Protein AF-A0A8B8DL37-F1 (afdb_monomer)

Secondary structure (DSSP, 8-state):
-EEETTEEE-SSSEEEETTEEEETTTEEEETTTEEEETTEEEETTEEEETTTEEEETTTEEEEPPP-S------GGGTS--S-HHHHHHHHHTTSS----SEEEEEEE-SPPEEETTEEEEEEEETTT--EEEEEE-S--GGGS--EEEEEEESS-TTSSEEE--TT-EEEE--HHHHHHHHHHHHTS--TTSSSHHHHHHHHHHHHHHHHHHHHS-----

Mean predicted aligned error: 17.74 Å

Solvent-accessible surface area (backbone atoms only — not comparable to full-atom values): 12695 Å² total; per-residue (Å²): 113,46,84,22,69,94,43,81,28,69,68,70,63,26,34,68,24,62,52,36,73,42,48,48,90,54,30,46,61,16,81,55,59,35,69,34,50,70,81,41,42,66,20,41,55,41,71,39,50,60,89,55,30,44,64,44,97,60,56,42,79,41,73,44,79,73,82,78,61,86,74,76,53,52,30,35,64,48,57,61,53,96,43,72,66,58,55,53,48,34,45,72,72,56,78,43,71,72,73,42,80,38,79,43,47,34,37,24,89,45,69,48,45,80,55,94,68,30,31,41,34,54,29,28,32,68,90,76,68,44,67,34,35,40,36,36,79,43,91,46,81,81,58,66,51,60,46,55,26,40,38,34,26,79,70,79,80,86,53,53,63,45,77,55,47,51,74,21,41,59,38,75,63,45,75,71,58,52,52,51,49,53,58,55,39,74,69,38,73,54,95,87,62,90,49,70,66,57,50,50,52,51,47,53,52,49,54,51,50,55,51,50,62,72,70,53,79,86,76,86,128

Structure (mmCIF, N/CA/C/O backbone):
data_AF-A0A8B8DL37-F1
#
_entry.id   AF-A0A8B8DL37-F1
#
loop_
_atom_site.group_PDB
_atom_site.id
_atom_site.type_symbol
_atom_site.label_atom_id
_atom_site.label_alt_id
_atom_site.label_comp_id
_atom_site.label_asym_id
_atom_site.label_entity_id
_atom_site.label_seq_id
_atom_site.pdbx_PDB_ins_code
_atom_site.Cartn_x
_atom_site.Cartn_y
_atom_site.Cartn_z
_atom_site.occupancy
_atom_site.B_iso_or_equiv
_atom_site.auth_seq_id
_atom_site.auth_comp_id
_atom_site.auth_asym_id
_atom_site.auth_atom_id
_atom_site.pdbx_PDB_model_num
ATOM 1 N N . MET A 1 1 ? 31.021 -1.446 -51.083 1.00 74.69 1 MET A N 1
ATOM 2 C CA . MET A 1 1 ? 31.857 -1.899 -49.952 1.00 74.69 1 MET A CA 1
ATOM 3 C C . MET A 1 1 ? 32.629 -0.708 -49.420 1.00 74.69 1 MET A C 1
ATOM 5 O O . MET A 1 1 ? 33.009 0.147 -50.212 1.00 74.69 1 MET A O 1
ATOM 9 N N . THR A 1 2 ? 32.827 -0.647 -48.110 1.00 84.88 2 THR A N 1
ATOM 10 C CA . THR A 1 2 ? 33.488 0.459 -47.407 1.00 84.88 2 THR A CA 1
ATOM 11 C C . THR A 1 2 ? 34.630 -0.102 -46.570 1.00 84.88 2 THR A C 1
ATOM 13 O O . THR A 1 2 ? 34.540 -1.225 -46.079 1.00 84.88 2 THR A O 1
ATOM 16 N N . CYS A 1 3 ? 35.710 0.659 -46.409 1.00 87.38 3 CYS A N 1
ATOM 17 C CA . CYS A 1 3 ? 36.832 0.241 -45.577 1.00 87.38 3 CYS A CA 1
ATOM 18 C C . CYS A 1 3 ? 36.491 0.366 -44.083 1.00 87.38 3 CYS A C 1
ATOM 20 O O . CYS A 1 3 ? 35.939 1.377 -43.643 1.00 87.38 3 CYS A O 1
ATOM 22 N N . CYS A 1 4 ? 36.840 -0.658 -43.310 1.00 89.00 4 CYS A N 1
ATOM 23 C CA . CYS A 1 4 ? 36.727 -0.715 -41.864 1.00 89.00 4 CYS A CA 1
ATOM 24 C C . CYS A 1 4 ? 38.065 -1.155 -41.263 1.00 89.00 4 CYS A C 1
ATOM 26 O O . CYS A 1 4 ? 38.351 -2.347 -41.160 1.00 89.00 4 CYS A O 1
ATOM 28 N N . GLY A 1 5 ? 38.908 -0.190 -40.889 1.00 86.19 5 GLY A N 1
ATOM 29 C CA . GLY A 1 5 ? 40.279 -0.497 -40.479 1.00 86.19 5 GLY A CA 1
ATOM 30 C C . GLY A 1 5 ? 41.070 -1.071 -41.654 1.00 86.19 5 GLY A C 1
ATOM 31 O O . GLY A 1 5 ? 41.371 -0.339 -42.591 1.00 86.19 5 GLY A O 1
ATOM 32 N N . SER A 1 6 ? 41.386 -2.366 -41.601 1.00 87.31 6 SER A N 1
ATOM 33 C CA . SER A 1 6 ? 42.081 -3.106 -42.666 1.00 87.31 6 SER A CA 1
ATOM 34 C C . SER A 1 6 ? 41.173 -4.037 -43.478 1.00 87.31 6 SER A C 1
ATOM 36 O O . SER A 1 6 ? 41.656 -4.709 -44.385 1.00 87.31 6 SER A O 1
ATOM 38 N N . GLU A 1 7 ? 39.878 -4.113 -43.157 1.00 88.00 7 GLU A N 1
ATOM 39 C CA . GLU A 1 7 ? 38.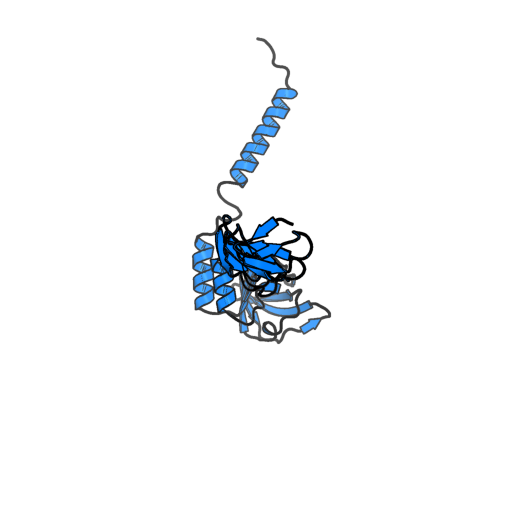928 -5.039 -43.788 1.00 88.00 7 GLU A CA 1
ATOM 40 C C . GLU A 1 7 ? 37.877 -4.296 -44.630 1.00 88.00 7 GLU A C 1
ATOM 42 O O . GLU A 1 7 ? 37.515 -3.154 -44.339 1.00 88.00 7 GLU A O 1
ATOM 47 N N . LEU A 1 8 ? 37.359 -4.944 -45.680 1.00 87.06 8 LEU A N 1
ATOM 48 C CA . LEU A 1 8 ? 36.260 -4.417 -46.496 1.00 87.06 8 LEU A CA 1
ATOM 49 C C . LEU A 1 8 ? 34.916 -4.934 -45.976 1.00 87.06 8 LEU A C 1
ATOM 51 O O . LEU A 1 8 ? 34.717 -6.140 -45.869 1.00 87.06 8 LEU A O 1
ATOM 55 N N . VAL A 1 9 ? 33.975 -4.024 -45.715 1.00 90.56 9 VAL A N 1
ATOM 56 C CA . VAL A 1 9 ? 32.612 -4.354 -45.268 1.00 90.56 9 VAL A CA 1
ATOM 57 C C . VAL A 1 9 ? 31.569 -3.969 -46.314 1.00 90.56 9 VAL A C 1
ATOM 59 O O . VAL A 1 9 ? 31.736 -3.004 -47.066 1.00 90.56 9 VAL A O 1
ATOM 62 N N . ASP A 1 10 ? 30.474 -4.720 -46.385 1.00 88.06 10 ASP A N 1
ATOM 63 C CA . ASP A 1 10 ? 29.389 -4.486 -47.347 1.00 88.06 10 ASP A CA 1
ATOM 64 C C . ASP A 1 10 ? 28.355 -3.452 -46.865 1.00 88.06 10 ASP A C 1
ATOM 66 O O . ASP A 1 10 ? 27.609 -2.913 -47.680 1.00 88.06 10 ASP A O 1
ATOM 70 N N . GLY A 1 11 ? 28.330 -3.143 -45.564 1.00 79.50 11 GLY A N 1
ATOM 71 C CA . GLY A 1 11 ? 27.344 -2.265 -44.933 1.00 79.50 11 GLY A CA 1
ATOM 72 C C . GLY A 1 11 ? 25.956 -2.897 -44.770 1.00 79.50 11 GLY A C 1
ATOM 73 O O . GLY A 1 11 ? 25.083 -2.274 -44.169 1.00 79.50 11 GLY A O 1
ATOM 74 N N . VAL A 1 12 ? 25.750 -4.118 -45.279 1.00 81.56 12 VAL A N 1
ATOM 75 C CA . VAL A 1 12 ? 24.461 -4.826 -45.298 1.00 81.56 12 VAL A CA 1
ATOM 76 C C . VAL A 1 12 ? 24.479 -5.966 -44.290 1.00 81.56 12 VAL A C 1
ATOM 78 O O . VAL A 1 12 ? 23.684 -5.960 -43.351 1.00 81.56 12 VAL A O 1
ATOM 81 N N . THR A 1 13 ? 25.407 -6.913 -44.434 1.00 86.12 13 THR A N 1
ATOM 82 C CA . THR A 1 13 ? 25.598 -8.036 -43.498 1.00 86.12 13 THR A CA 1
ATOM 83 C C . THR A 1 13 ? 26.689 -7.747 -42.467 1.00 86.12 13 THR A C 1
ATOM 85 O O . THR A 1 13 ? 26.686 -8.285 -41.355 1.00 86.12 13 THR A O 1
ATOM 88 N N . THR A 1 14 ? 27.603 -6.844 -42.821 1.00 89.12 14 THR A N 1
ATOM 89 C CA . THR A 1 14 ? 28.761 -6.440 -42.032 1.00 89.12 14 THR A CA 1
ATOM 90 C C . THR A 1 14 ? 28.816 -4.920 -41.921 1.00 89.12 14 THR A C 1
ATOM 92 O O . THR A 1 14 ? 28.837 -4.195 -42.911 1.00 89.12 14 THR A O 1
ATOM 95 N N . GLY A 1 15 ? 28.804 -4.420 -40.689 1.00 89.44 15 GLY A N 1
ATOM 96 C CA . GLY A 1 15 ? 28.963 -3.009 -40.361 1.00 89.44 15 GLY A CA 1
ATOM 97 C C . GLY A 1 15 ? 30.363 -2.732 -39.831 1.00 89.44 15 GLY A C 1
ATOM 98 O O . GLY A 1 15 ? 31.101 -3.654 -39.499 1.00 89.44 15 GLY A O 1
ATOM 99 N N . CYS A 1 16 ? 30.717 -1.455 -39.698 1.00 90.50 16 CYS A N 1
ATOM 100 C CA . CYS A 1 16 ? 31.973 -1.033 -39.084 1.00 90.50 16 CYS A CA 1
ATOM 101 C C . CYS A 1 16 ? 31.723 -0.265 -37.783 1.00 90.50 16 CYS A C 1
ATOM 103 O O . CYS A 1 16 ? 30.879 0.630 -37.746 1.00 90.50 16 CYS A O 1
ATOM 105 N N . CYS A 1 17 ? 32.449 -0.600 -36.718 1.00 90.94 17 CYS A N 1
ATOM 106 C CA . CYS A 1 17 ? 32.403 0.094 -35.431 1.00 90.94 17 CYS A CA 1
ATOM 107 C C . CYS A 1 17 ? 33.822 0.207 -34.869 1.00 90.94 17 CYS A C 1
ATOM 109 O O . CYS A 1 17 ? 34.476 -0.817 -34.702 1.00 90.94 17 CYS A O 1
ATOM 111 N N . ALA A 1 18 ? 34.316 1.420 -34.600 1.00 88.12 18 ALA A N 1
ATOM 112 C CA . ALA A 1 18 ? 35.688 1.654 -34.122 1.00 88.12 18 ALA A CA 1
ATOM 113 C C . ALA A 1 18 ? 36.772 0.894 -34.922 1.00 88.12 18 ALA A C 1
ATOM 115 O O . ALA A 1 18 ? 37.636 0.237 -34.345 1.00 88.12 18 ALA A O 1
ATOM 116 N N . ALA A 1 19 ? 36.690 0.946 -36.259 1.00 88.50 19 ALA A N 1
ATOM 117 C CA . ALA A 1 19 ? 37.582 0.229 -37.181 1.00 88.50 19 ALA A CA 1
ATOM 118 C C . ALA A 1 19 ? 37.571 -1.308 -37.044 1.00 88.50 19 ALA A C 1
ATOM 120 O O . ALA A 1 19 ? 38.491 -1.974 -37.512 1.00 88.50 19 ALA A O 1
ATOM 121 N N . LYS A 1 20 ? 36.527 -1.876 -36.427 1.00 89.44 20 LYS A N 1
ATOM 122 C CA . LYS A 1 20 ? 36.294 -3.319 -36.353 1.00 89.44 20 LYS A CA 1
ATOM 123 C C . LYS A 1 20 ? 34.991 -3.699 -37.058 1.00 89.44 20 LYS A C 1
ATOM 125 O O . LYS A 1 20 ? 33.953 -3.076 -36.790 1.00 89.44 20 LYS A O 1
ATOM 130 N N . PRO A 1 21 ? 35.015 -4.715 -37.929 1.00 90.56 21 PRO A N 1
ATOM 131 C CA . PRO A 1 21 ? 33.805 -5.219 -38.546 1.00 90.56 21 PRO A CA 1
ATOM 132 C C . PRO A 1 21 ? 32.922 -5.928 -37.514 1.00 90.56 21 PRO A C 1
ATOM 134 O O . PRO A 1 21 ? 33.403 -6.533 -36.554 1.00 90.56 21 PRO A O 1
ATOM 137 N N . TYR A 1 22 ? 31.608 -5.842 -37.696 1.00 90.56 22 TYR A N 1
ATOM 138 C CA . TYR A 1 22 ? 30.631 -6.573 -36.891 1.00 90.56 22 TYR A CA 1
ATOM 139 C C . TYR A 1 22 ? 29.465 -7.057 -37.748 1.00 90.56 22 TYR A C 1
ATOM 141 O O . TYR A 1 22 ? 29.094 -6.418 -38.728 1.00 90.56 22 TYR A O 1
ATOM 149 N N . ASN A 1 23 ? 28.848 -8.170 -37.355 1.00 91.50 23 ASN A N 1
ATOM 150 C CA . ASN A 1 23 ? 27.667 -8.693 -38.035 1.00 91.50 23 ASN A CA 1
ATOM 151 C C . ASN A 1 23 ? 26.424 -7.859 -37.668 1.00 91.50 23 ASN A C 1
ATOM 153 O O . ASN A 1 23 ? 26.011 -7.837 -36.505 1.00 91.50 23 ASN A O 1
ATOM 157 N N . THR A 1 24 ? 25.816 -7.200 -38.654 1.00 88.38 24 THR A N 1
ATOM 158 C CA . THR A 1 24 ? 24.650 -6.312 -38.471 1.00 88.38 24 THR A CA 1
ATOM 159 C C . THR A 1 24 ? 23.380 -7.061 -38.061 1.00 88.38 24 THR A C 1
ATOM 161 O O . THR A 1 24 ? 22.477 -6.469 -37.474 1.00 88.38 24 THR A O 1
ATOM 164 N N . SER A 1 25 ? 23.315 -8.372 -38.312 1.00 89.06 25 SER A N 1
ATOM 165 C CA . SER A 1 25 ? 22.173 -9.224 -37.950 1.00 89.06 25 SER A CA 1
ATOM 166 C C . SER A 1 25 ? 22.151 -9.589 -36.465 1.00 89.06 25 SER A C 1
ATOM 168 O O . SER A 1 25 ? 21.120 -10.007 -35.947 1.00 89.06 25 SER A O 1
ATOM 170 N N . THR A 1 26 ? 23.281 -9.454 -35.762 1.00 89.38 26 THR A N 1
ATOM 171 C CA . THR A 1 26 ? 23.408 -9.827 -34.339 1.00 89.38 26 THR A CA 1
ATOM 172 C C . THR A 1 26 ? 23.888 -8.685 -33.453 1.00 89.38 26 THR A C 1
ATOM 174 O O . THR A 1 26 ? 23.605 -8.685 -32.253 1.00 89.38 26 THR A O 1
ATOM 177 N N . HIS A 1 27 ? 24.570 -7.692 -34.025 1.00 91.50 27 HIS A N 1
ATOM 178 C CA . HIS A 1 27 ? 25.184 -6.594 -33.293 1.00 91.50 27 HIS A CA 1
ATOM 179 C C . HIS A 1 27 ? 24.825 -5.227 -33.885 1.00 91.50 27 HIS A C 1
ATOM 181 O O . HIS A 1 27 ? 24.437 -5.096 -35.041 1.00 91.50 27 HIS A O 1
ATOM 187 N N . THR A 1 28 ? 24.977 -4.188 -33.071 1.00 90.94 28 THR A N 1
ATOM 188 C CA . THR A 1 28 ? 24.847 -2.780 -33.453 1.00 90.94 28 THR A CA 1
ATOM 189 C C . THR A 1 28 ? 25.958 -1.960 -32.802 1.00 90.94 28 THR A C 1
ATOM 191 O O . THR A 1 28 ? 26.513 -2.371 -31.784 1.00 90.94 28 THR A O 1
ATOM 194 N N . CYS A 1 29 ? 26.308 -0.809 -33.372 1.00 89.62 29 CYS A N 1
ATOM 195 C CA . CYS A 1 29 ? 27.408 0.024 -32.891 1.00 89.62 29 CYS A CA 1
ATOM 196 C C . CYS A 1 29 ? 26.927 1.165 -31.981 1.00 89.62 29 CYS A C 1
ATOM 198 O O . CYS A 1 29 ? 26.078 1.968 -32.368 1.00 89.62 29 CYS A O 1
ATOM 200 N N . CYS A 1 30 ? 27.522 1.296 -30.793 1.00 89.75 30 CYS A N 1
ATOM 201 C CA . CYS A 1 30 ? 27.283 2.426 -29.901 1.00 89.75 30 CYS A CA 1
ATOM 202 C C . CYS A 1 30 ? 28.263 3.566 -30.188 1.00 89.75 30 CYS A C 1
ATOM 204 O O . CYS A 1 30 ? 29.434 3.484 -29.820 1.00 89.75 30 CYS A O 1
ATOM 206 N N . ARG A 1 31 ? 27.768 4.646 -30.810 1.00 84.00 31 ARG A N 1
ATOM 207 C CA . ARG A 1 31 ? 28.485 5.922 -31.019 1.00 84.00 31 ARG A CA 1
ATOM 208 C C . ARG A 1 31 ? 29.918 5.758 -31.559 1.00 84.00 31 ARG A C 1
ATOM 210 O O . ARG A 1 31 ? 30.806 6.503 -31.164 1.00 84.00 31 ARG A O 1
ATOM 217 N N . ASN A 1 32 ? 30.118 4.790 -32.454 1.00 75.31 32 ASN A N 1
ATOM 218 C CA . ASN A 1 32 ? 31.401 4.461 -33.088 1.00 75.31 32 ASN A CA 1
ATOM 219 C C . ASN A 1 32 ? 32.514 3.962 -32.150 1.00 75.31 32 ASN A C 1
ATOM 221 O O . ASN A 1 32 ? 33.672 4.006 -32.544 1.00 75.31 32 ASN A O 1
ATOM 225 N N . ASP A 1 33 ? 32.181 3.465 -30.957 1.00 80.50 33 ASP A N 1
ATOM 226 C CA . ASP A 1 33 ? 33.163 2.980 -29.971 1.00 80.50 33 ASP A CA 1
ATOM 227 C C . ASP A 1 33 ? 33.110 1.451 -29.824 1.00 80.50 33 ASP A C 1
ATOM 229 O O . ASP A 1 33 ? 34.084 0.741 -30.066 1.00 80.50 33 ASP A O 1
ATOM 233 N N . LYS A 1 34 ? 31.934 0.905 -29.493 1.00 83.06 34 LYS A N 1
ATOM 234 C CA . LYS A 1 34 ? 31.789 -0.530 -29.226 1.00 83.06 34 LYS A CA 1
ATOM 235 C C . LYS A 1 34 ? 30.564 -1.123 -29.903 1.00 83.06 34 LYS A C 1
ATOM 237 O O . LYS A 1 34 ? 29.470 -0.562 -29.812 1.00 83.06 34 LYS A O 1
ATOM 242 N N . SER A 1 35 ? 30.736 -2.283 -30.535 1.00 87.69 35 SER A N 1
ATOM 243 C CA . SER A 1 35 ? 29.619 -3.103 -30.998 1.00 87.69 35 SER A CA 1
ATOM 244 C C . SER A 1 35 ? 29.020 -3.895 -29.833 1.00 87.69 35 SER A C 1
ATOM 246 O O . SER A 1 35 ? 29.725 -4.430 -28.973 1.00 87.69 35 SER A O 1
ATOM 248 N N . ILE A 1 36 ? 27.694 -3.925 -29.774 1.00 88.88 36 ILE A N 1
ATOM 249 C CA . ILE A 1 36 ? 26.911 -4.589 -28.732 1.00 88.88 36 ILE A CA 1
ATOM 250 C C . ILE A 1 36 ? 25.889 -5.506 -29.382 1.00 88.88 36 ILE A C 1
ATOM 252 O O . ILE A 1 36 ? 25.459 -5.258 -30.505 1.00 88.88 36 ILE A O 1
ATOM 256 N N . HIS A 1 37 ? 25.477 -6.551 -28.679 1.00 89.44 37 HIS A N 1
ATOM 257 C CA . HIS A 1 37 ? 24.477 -7.475 -29.198 1.00 89.44 37 HIS A CA 1
ATOM 258 C C . HIS A 1 37 ? 23.091 -6.800 -29.239 1.00 89.44 37 HIS A C 1
ATOM 260 O O . HIS A 1 37 ? 22.765 -5.985 -28.375 1.00 89.44 37 HIS A O 1
ATOM 266 N N . LEU A 1 38 ? 22.232 -7.149 -30.202 1.00 86.38 38 LEU A N 1
ATOM 267 C CA . LEU A 1 38 ? 20.906 -6.520 -30.395 1.00 86.38 38 LEU A CA 1
ATOM 268 C C . LEU A 1 38 ? 19.930 -6.690 -29.208 1.00 86.38 38 LEU A C 1
ATOM 270 O O . LEU A 1 38 ? 18.885 -6.038 -29.132 1.00 86.38 38 LEU A O 1
ATOM 274 N N . ASN A 1 39 ? 20.254 -7.561 -28.248 1.00 83.81 39 ASN A N 1
ATOM 275 C CA . ASN A 1 39 ? 19.493 -7.712 -27.004 1.00 83.81 39 ASN A CA 1
ATOM 276 C C . ASN A 1 39 ? 19.828 -6.618 -25.967 1.00 83.81 39 ASN A C 1
ATOM 278 O O . ASN A 1 39 ? 19.070 -6.433 -25.013 1.00 83.81 39 ASN A O 1
ATOM 282 N N . GLN A 1 40 ? 20.908 -5.869 -26.177 1.00 88.94 40 GLN A N 1
ATOM 283 C CA . GLN A 1 40 ? 21.343 -4.740 -25.365 1.00 88.94 40 GLN A CA 1
ATOM 284 C C . GLN A 1 40 ? 20.889 -3.410 -25.987 1.00 88.94 40 GLN A C 1
ATOM 286 O O . GLN A 1 40 ? 20.246 -3.353 -27.034 1.00 88.94 40 GLN A O 1
ATOM 291 N N . SER A 1 41 ? 21.151 -2.306 -25.298 1.00 89.75 41 SER A N 1
ATOM 292 C CA . SER A 1 41 ? 20.893 -0.952 -25.792 1.00 89.75 41 SER A CA 1
ATOM 293 C C . SER A 1 41 ? 22.078 -0.042 -25.496 1.00 89.75 41 SER A C 1
ATOM 295 O O . SER A 1 41 ? 22.830 -0.289 -24.556 1.00 89.75 41 SER A O 1
ATOM 297 N N . CYS A 1 42 ? 22.252 1.009 -26.296 1.00 90.38 42 CYS A N 1
ATOM 298 C CA . CYS A 1 42 ? 23.343 1.963 -26.125 1.00 90.38 42 CYS A CA 1
ATOM 299 C C . CYS A 1 42 ? 22.952 3.102 -25.176 1.00 90.38 42 CYS A C 1
ATOM 301 O O . CYS A 1 42 ? 21.846 3.641 -25.237 1.00 90.38 42 CYS A O 1
ATOM 303 N N . CYS A 1 43 ? 23.888 3.494 -24.319 1.00 90.56 43 CYS A N 1
ATOM 304 C CA . CYS A 1 43 ? 23.863 4.717 -23.532 1.00 90.56 43 CYS A CA 1
ATOM 305 C C . CYS A 1 43 ? 25.203 5.429 -23.725 1.00 90.56 43 CYS A C 1
ATOM 307 O O . CYS A 1 43 ? 26.210 5.060 -23.117 1.00 90.56 43 CYS A O 1
ATOM 309 N N . GLY A 1 44 ? 25.243 6.395 -24.639 1.00 85.75 44 GLY A N 1
ATOM 310 C CA . GLY A 1 44 ? 26.503 6.926 -25.149 1.00 85.75 44 GLY A CA 1
ATOM 311 C C . GLY A 1 44 ? 27.277 5.827 -25.880 1.00 85.75 44 GLY A C 1
ATOM 312 O O . GLY A 1 44 ? 26.726 5.170 -26.761 1.00 85.75 44 GLY A O 1
ATOM 313 N N . SER A 1 45 ? 28.532 5.603 -25.493 1.00 84.88 45 SER A N 1
ATOM 314 C CA . SER A 1 45 ? 29.362 4.519 -26.031 1.00 84.88 45 SER A CA 1
ATOM 315 C C . SER A 1 45 ? 29.220 3.179 -25.296 1.00 84.88 45 SER A C 1
ATOM 317 O O . SER A 1 45 ? 29.828 2.183 -25.685 1.00 84.88 45 SER A O 1
ATOM 319 N N . ARG A 1 46 ? 28.410 3.115 -24.229 1.00 84.19 46 ARG A N 1
ATOM 320 C CA . ARG A 1 46 ? 28.268 1.909 -23.403 1.00 84.19 46 ARG A CA 1
ATOM 321 C C . ARG A 1 46 ? 27.020 1.114 -23.765 1.00 84.19 46 ARG A C 1
ATOM 323 O O . ARG A 1 46 ? 25.920 1.660 -23.795 1.00 84.19 46 ARG A O 1
ATOM 330 N N . GLY A 1 47 ? 27.186 -0.193 -23.949 1.00 87.94 47 GLY A N 1
ATOM 331 C CA . GLY A 1 47 ? 26.078 -1.145 -23.982 1.00 87.94 47 GLY A CA 1
ATOM 332 C C . GLY A 1 47 ? 25.545 -1.441 -22.586 1.00 87.94 47 GLY A C 1
ATOM 333 O O . GLY A 1 47 ? 26.317 -1.561 -21.635 1.00 87.94 47 GLY A O 1
ATOM 334 N N . TYR A 1 48 ? 24.232 -1.592 -22.462 1.00 87.56 48 TYR A N 1
ATOM 335 C CA . TYR A 1 48 ? 23.586 -2.063 -21.243 1.00 87.56 48 TYR A CA 1
ATOM 336 C C . TYR A 1 48 ? 22.456 -3.040 -21.555 1.00 87.56 48 TYR A C 1
ATOM 338 O O . TYR A 1 48 ? 21.816 -2.973 -22.605 1.00 87.56 48 TYR A O 1
ATOM 346 N N . ASP A 1 49 ? 22.183 -3.946 -20.619 1.00 86.38 49 ASP A N 1
ATOM 347 C CA . ASP A 1 49 ? 21.011 -4.808 -20.699 1.00 86.38 49 ASP A CA 1
ATOM 348 C C . ASP A 1 49 ? 19.743 -4.004 -20.370 1.00 86.38 49 ASP A C 1
ATOM 350 O O . ASP A 1 49 ? 19.517 -3.583 -19.231 1.00 86.38 49 ASP A O 1
ATOM 354 N N . LYS A 1 50 ? 18.884 -3.822 -21.376 1.00 80.06 50 LYS A N 1
ATOM 355 C CA . LYS A 1 50 ? 17.612 -3.103 -21.254 1.00 80.06 50 LYS A CA 1
ATOM 356 C C . LYS A 1 50 ? 16.622 -3.769 -20.299 1.00 80.06 50 LYS A C 1
ATOM 358 O O . LYS A 1 50 ? 15.662 -3.114 -19.899 1.00 80.06 50 LYS A O 1
ATOM 363 N N . ARG A 1 51 ? 16.803 -5.036 -19.910 1.00 76.44 51 ARG A N 1
ATOM 364 C CA . ARG A 1 51 ? 15.971 -5.666 -18.869 1.00 76.44 51 ARG A CA 1
ATOM 365 C C . ARG A 1 51 ? 16.279 -5.114 -17.484 1.00 76.44 51 ARG A C 1
ATOM 367 O O . ARG A 1 51 ? 15.362 -4.924 -16.691 1.00 76.44 51 ARG A O 1
ATOM 374 N N . THR A 1 52 ? 17.548 -4.857 -17.201 1.00 79.06 52 THR A N 1
ATOM 375 C CA . THR A 1 52 ? 18.044 -4.583 -15.846 1.00 79.06 52 THR A CA 1
ATOM 376 C C . THR A 1 52 ? 18.498 -3.141 -15.650 1.00 79.06 52 THR A C 1
ATOM 378 O O . THR A 1 52 ? 18.588 -2.688 -14.513 1.00 79.06 52 THR A O 1
ATOM 381 N N . HIS A 1 53 ? 18.748 -2.397 -16.728 1.00 86.31 53 HIS A N 1
ATOM 382 C CA . HIS A 1 53 ? 19.311 -1.048 -16.693 1.00 86.31 53 HIS A CA 1
ATOM 383 C C . HIS A 1 53 ? 18.592 -0.100 -17.664 1.00 86.31 53 HIS A C 1
ATOM 385 O O . HIS A 1 53 ? 17.840 -0.531 -18.541 1.00 86.31 53 HIS A O 1
ATOM 391 N N . GLN A 1 54 ? 18.783 1.205 -17.478 1.00 88.19 54 GLN A N 1
ATOM 392 C CA . GLN A 1 54 ? 18.282 2.268 -18.353 1.00 88.19 54 GLN A CA 1
ATOM 393 C C . GLN A 1 54 ? 19.333 3.370 -18.533 1.00 88.19 54 GLN A C 1
ATOM 395 O O . GLN A 1 54 ? 20.198 3.558 -17.677 1.00 88.19 54 GLN A O 1
ATOM 400 N N . CYS A 1 55 ? 19.229 4.121 -19.630 1.00 87.69 55 CYS A N 1
ATOM 401 C CA . CYS A 1 55 ? 20.098 5.261 -19.904 1.00 87.69 55 CYS A CA 1
ATOM 402 C C . CYS A 1 55 ? 19.510 6.567 -19.357 1.00 87.69 55 CYS A C 1
ATOM 404 O O . CYS A 1 55 ? 18.349 6.886 -19.614 1.00 87.69 55 CYS A O 1
ATOM 406 N N . ARG A 1 56 ? 20.320 7.347 -18.642 1.00 85.81 56 ARG A N 1
ATOM 407 C CA . ARG A 1 56 ? 19.988 8.681 -18.138 1.00 85.81 56 ARG A CA 1
ATOM 408 C C . ARG A 1 56 ? 20.898 9.718 -18.789 1.00 85.81 56 ARG A C 1
ATOM 410 O O . ARG A 1 56 ? 22.097 9.491 -18.941 1.00 85.81 56 ARG A O 1
ATOM 417 N N . ASN A 1 57 ? 20.309 10.840 -19.202 1.00 84.38 57 ASN A N 1
ATOM 418 C CA . ASN A 1 57 ? 20.993 11.966 -19.853 1.00 84.38 57 ASN A CA 1
ATOM 419 C C . ASN A 1 57 ? 21.791 11.592 -21.122 1.00 84.38 57 ASN A C 1
ATOM 421 O O . ASN A 1 57 ? 22.624 12.365 -21.573 1.00 84.38 57 ASN A O 1
ATOM 425 N N . GLY A 1 58 ? 21.550 10.412 -21.705 1.00 80.75 58 GLY A N 1
ATOM 426 C CA . GLY A 1 58 ? 22.222 9.948 -22.922 1.00 80.75 58 GLY A CA 1
ATOM 427 C C . GLY A 1 58 ? 23.618 9.339 -22.732 1.00 80.75 58 GLY A C 1
ATOM 428 O O . GLY A 1 58 ? 24.210 8.936 -23.727 1.00 80.75 58 GLY A O 1
ATOM 429 N N . TYR A 1 59 ? 24.150 9.237 -21.507 1.00 85.00 59 TYR A N 1
ATOM 430 C CA . TYR A 1 59 ? 25.498 8.684 -21.252 1.00 85.00 59 TYR A CA 1
ATOM 431 C C . TYR A 1 59 ? 25.658 7.933 -19.919 1.00 85.00 59 TYR A C 1
ATOM 433 O O . TYR A 1 59 ? 26.666 7.258 -19.712 1.00 85.00 59 TYR A O 1
ATOM 441 N N . GLN A 1 60 ? 24.690 8.020 -19.003 1.00 84.50 60 GLN A N 1
ATOM 442 C CA . GLN A 1 60 ? 24.766 7.365 -17.699 1.00 84.50 60 GLN A CA 1
ATOM 443 C C . GLN A 1 60 ? 23.884 6.112 -17.655 1.00 84.50 60 GLN A C 1
ATOM 445 O O . GLN A 1 60 ? 22.659 6.207 -17.702 1.00 84.50 60 GLN A O 1
ATOM 450 N N . VAL A 1 61 ? 24.491 4.931 -17.517 1.00 87.25 61 VAL A N 1
ATOM 451 C CA . VAL A 1 61 ? 23.755 3.678 -17.284 1.00 87.25 61 VAL A CA 1
ATOM 452 C C . VAL A 1 61 ? 23.419 3.575 -15.800 1.00 87.25 61 VAL A C 1
ATOM 454 O O . VAL A 1 61 ? 24.313 3.593 -14.958 1.00 87.25 61 VAL A O 1
ATOM 457 N N . VAL A 1 62 ? 22.134 3.454 -15.480 1.00 83.25 62 VAL A N 1
ATOM 458 C CA . VAL A 1 62 ? 21.654 3.228 -14.111 1.00 83.25 62 VAL A CA 1
ATOM 459 C C . VAL A 1 62 ? 20.855 1.934 -14.055 1.00 83.25 62 VAL A C 1
ATOM 461 O O . VAL A 1 62 ? 20.171 1.580 -15.018 1.00 83.25 62 VAL A O 1
ATOM 464 N N . THR A 1 63 ? 20.932 1.215 -12.936 1.00 80.94 63 THR A N 1
ATOM 465 C CA . THR A 1 63 ? 20.063 0.063 -12.688 1.00 80.94 63 THR A CA 1
ATOM 466 C C . THR A 1 63 ? 18.610 0.516 -12.751 1.00 80.94 63 THR A C 1
ATOM 468 O O . THR A 1 63 ? 18.221 1.526 -12.157 1.00 80.94 63 THR A O 1
ATOM 471 N N . LYS A 1 64 ? 17.787 -0.223 -13.499 1.00 70.81 64 LYS A N 1
ATOM 472 C CA . LYS A 1 64 ? 16.343 -0.078 -13.379 1.00 70.81 64 LYS A CA 1
ATOM 473 C C . LYS A 1 64 ? 15.998 -0.440 -11.940 1.00 70.81 64 LYS A C 1
ATOM 475 O O . LYS A 1 64 ? 16.517 -1.441 -11.435 1.00 70.81 64 LYS A O 1
ATOM 480 N N . PRO A 1 65 ? 15.134 0.339 -11.271 1.00 59.41 65 PRO A N 1
ATOM 481 C CA . PRO A 1 65 ? 14.546 -0.141 -10.037 1.00 59.41 65 PRO A CA 1
ATOM 482 C C . PRO A 1 65 ? 13.954 -1.519 -10.335 1.00 59.41 65 PRO A C 1
ATOM 484 O O . PRO A 1 65 ? 13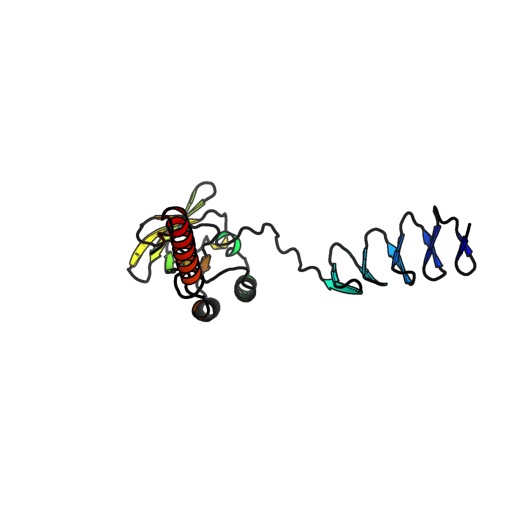.209 -1.685 -11.305 1.00 59.41 65 PRO A O 1
ATOM 487 N N . ASN A 1 66 ? 14.387 -2.515 -9.559 1.00 50.62 66 ASN A N 1
ATOM 488 C CA . ASN A 1 66 ? 13.957 -3.899 -9.695 1.00 50.62 66 ASN A CA 1
ATOM 489 C C . ASN A 1 66 ? 12.424 -3.895 -9.820 1.00 50.62 66 ASN A C 1
ATOM 491 O O . ASN A 1 66 ? 11.788 -3.200 -9.017 1.00 50.62 66 ASN A O 1
ATOM 495 N N . PRO A 1 67 ? 11.804 -4.589 -10.793 1.00 45.75 67 PRO A N 1
ATOM 496 C CA . PRO A 1 67 ? 10.355 -4.688 -10.866 1.00 45.75 67 PRO A CA 1
ATOM 497 C C . PRO A 1 67 ? 9.858 -5.559 -9.706 1.00 45.75 67 PRO A C 1
ATOM 499 O O . PRO A 1 67 ? 9.373 -6.674 -9.882 1.00 45.75 67 PRO A O 1
ATOM 502 N N . ILE A 1 68 ? 9.948 -5.040 -8.484 1.00 51.66 68 ILE A N 1
ATOM 503 C CA . ILE A 1 68 ? 9.136 -5.479 -7.368 1.00 51.66 68 ILE A CA 1
ATOM 504 C C . ILE A 1 68 ? 7.715 -5.076 -7.751 1.00 51.66 68 ILE A C 1
ATOM 506 O O . ILE A 1 68 ? 7.255 -3.977 -7.468 1.00 51.66 68 ILE A O 1
ATOM 510 N N . LYS A 1 69 ? 7.035 -5.990 -8.448 1.00 47.75 69 LYS A N 1
ATOM 511 C CA . LYS A 1 69 ? 5.578 -6.061 -8.551 1.00 47.75 69 LYS A CA 1
ATOM 512 C C . LYS A 1 69 ? 4.922 -4.734 -8.955 1.00 47.75 69 LYS A C 1
ATOM 514 O O . LYS A 1 69 ? 4.135 -4.175 -8.197 1.00 47.75 69 LYS A O 1
ATOM 519 N N . ASN A 1 70 ? 5.108 -4.307 -10.201 1.00 43.09 70 ASN A N 1
ATOM 520 C CA . ASN A 1 70 ? 4.232 -3.305 -10.825 1.00 43.09 70 ASN A CA 1
ATOM 521 C C . ASN A 1 70 ? 2.833 -3.870 -11.160 1.00 43.09 70 ASN A C 1
ATOM 523 O O . ASN A 1 70 ? 2.258 -3.556 -12.190 1.00 43.09 70 ASN A O 1
ATOM 527 N N . ASN A 1 71 ? 2.245 -4.647 -10.248 1.00 45.50 71 ASN A N 1
ATOM 528 C CA . ASN A 1 71 ? 0.802 -4.621 -10.036 1.00 45.50 71 ASN A CA 1
ATOM 529 C C . ASN A 1 71 ? 0.571 -3.608 -8.915 1.00 45.50 71 ASN A C 1
ATOM 531 O O . ASN A 1 71 ? 0.233 -3.978 -7.790 1.00 45.50 71 ASN A O 1
ATOM 535 N N . ALA A 1 72 ? 0.863 -2.337 -9.200 1.00 47.16 72 ALA A N 1
ATOM 536 C CA . ALA A 1 72 ? 0.750 -1.243 -8.248 1.00 47.16 72 ALA A CA 1
ATOM 537 C C . ALA A 1 72 ? -0.732 -0.964 -7.963 1.00 47.16 72 ALA A C 1
ATOM 539 O O . ALA A 1 72 ? -1.307 0.002 -8.448 1.00 47.16 72 ALA A O 1
ATOM 540 N N . ARG A 1 73 ? -1.368 -1.831 -7.171 1.00 49.41 73 ARG A N 1
ATOM 541 C CA . ARG A 1 73 ? -2.598 -1.475 -6.467 1.00 49.41 73 ARG A CA 1
ATOM 542 C C . ARG A 1 73 ? -2.198 -0.485 -5.370 1.00 49.41 73 ARG A C 1
ATOM 544 O O . ARG A 1 73 ? -1.318 -0.828 -4.577 1.00 49.41 73 ARG A O 1
ATOM 551 N N . PRO A 1 74 ? -2.745 0.737 -5.321 1.00 49.84 74 PRO A N 1
ATOM 552 C CA . PRO A 1 74 ? -2.490 1.640 -4.205 1.00 49.84 74 PRO A CA 1
ATOM 553 C C . PRO A 1 74 ? -3.124 1.121 -2.887 1.00 49.84 74 PRO A C 1
ATOM 555 O O . PRO A 1 74 ? -3.967 0.224 -2.888 1.00 49.84 74 PRO A O 1
ATOM 558 N N . GLY A 1 75 ? -2.658 1.641 -1.741 1.00 59.56 75 GLY A N 1
ATOM 559 C CA . GLY A 1 75 ? -3.289 1.511 -0.408 1.00 59.56 75 GLY A CA 1
ATOM 560 C C . GLY A 1 75 ? -3.289 0.137 0.249 1.00 59.56 75 GLY A C 1
ATOM 561 O O . GLY A 1 75 ? -2.245 -0.505 0.341 1.00 59.56 75 GLY A O 1
ATOM 562 N N . ILE A 1 76 ? -4.430 -0.281 0.805 1.00 68.44 76 ILE A N 1
ATOM 563 C CA . ILE A 1 76 ? -4.520 -1.403 1.756 1.00 68.44 76 ILE A CA 1
ATOM 564 C C . ILE A 1 76 ? -4.017 -2.727 1.174 1.00 68.44 76 ILE A C 1
ATOM 566 O O . ILE A 1 76 ? -3.443 -3.557 1.874 1.00 68.44 76 ILE A O 1
ATOM 570 N N . CYS A 1 77 ? -4.156 -2.885 -0.140 1.00 66.62 77 CYS A N 1
ATOM 571 C CA . CYS A 1 77 ? -3.653 -4.018 -0.904 1.00 66.62 77 CYS A CA 1
ATOM 572 C C . CYS A 1 77 ? -2.123 -4.000 -1.060 1.00 66.62 77 CYS A C 1
ATOM 574 O O . CYS A 1 77 ? -1.513 -5.058 -1.205 1.00 66.62 77 CYS A O 1
ATOM 576 N N . ARG A 1 78 ? -1.508 -2.812 -1.014 1.00 63.28 78 ARG A N 1
ATOM 577 C CA . ARG A 1 78 ? -0.056 -2.596 -1.045 1.00 63.28 78 ARG A CA 1
ATOM 578 C C . ARG A 1 78 ? 0.568 -2.795 0.322 1.00 63.28 78 ARG A C 1
ATOM 580 O O . ARG A 1 78 ? 1.604 -3.420 0.390 1.00 63.28 78 ARG A O 1
ATOM 587 N N . ALA A 1 79 ? -0.084 -2.345 1.396 1.00 56.06 79 ALA A N 1
ATOM 588 C CA . ALA A 1 79 ? 0.337 -2.520 2.795 1.00 56.06 79 ALA A CA 1
ATOM 589 C C . ALA A 1 79 ? 0.529 -3.993 3.222 1.00 56.06 79 ALA A C 1
ATOM 591 O O . ALA A 1 79 ? 1.196 -4.288 4.210 1.00 56.06 79 ALA A O 1
ATOM 592 N N . CYS A 1 80 ? -0.001 -4.920 2.433 1.00 58.50 80 CYS A N 1
ATOM 593 C CA . CYS A 1 80 ? 0.161 -6.365 2.538 1.00 58.50 80 CYS A CA 1
ATOM 594 C C . CYS A 1 80 ? 1.535 -6.898 2.097 1.00 58.50 80 CYS A C 1
ATOM 596 O O . CYS A 1 80 ? 1.652 -7.998 1.545 1.00 58.50 80 CYS A O 1
ATOM 598 N N . ILE A 1 81 ? 2.590 -6.124 2.334 1.00 58.16 81 ILE A N 1
ATOM 599 C CA . ILE A 1 81 ? 3.961 -6.507 2.012 1.00 58.16 81 ILE A CA 1
ATOM 600 C C . ILE A 1 81 ? 4.450 -7.508 3.048 1.00 58.16 81 ILE A C 1
ATOM 602 O O . ILE A 1 81 ? 4.191 -7.376 4.241 1.00 58.16 81 ILE A O 1
ATOM 606 N N . ARG A 1 82 ? 5.181 -8.528 2.591 1.00 56.38 82 ARG A N 1
ATOM 607 C CA . ARG A 1 82 ? 5.809 -9.517 3.477 1.00 56.38 82 ARG A CA 1
ATOM 608 C C . ARG A 1 82 ? 6.877 -8.906 4.391 1.00 56.38 82 ARG A C 1
ATOM 610 O O . ARG A 1 82 ? 7.194 -9.519 5.402 1.00 56.38 82 ARG A O 1
ATOM 617 N N . ASP A 1 83 ? 7.404 -7.734 4.043 1.00 67.75 83 ASP A N 1
ATOM 618 C CA . ASP A 1 83 ? 8.527 -7.098 4.720 1.00 67.75 83 ASP A CA 1
ATOM 619 C C . ASP A 1 83 ? 8.164 -5.687 5.203 1.00 67.75 83 ASP A C 1
ATOM 621 O O . ASP A 1 83 ? 7.815 -4.794 4.429 1.00 67.75 83 ASP A O 1
ATOM 625 N N . MET A 1 84 ? 8.288 -5.485 6.514 1.00 72.44 84 MET A N 1
ATOM 626 C CA . MET A 1 84 ? 8.097 -4.193 7.171 1.00 72.44 84 MET A CA 1
ATOM 627 C C . MET A 1 84 ? 9.114 -3.138 6.717 1.00 72.44 84 MET A C 1
ATOM 629 O O . MET A 1 84 ? 8.843 -1.945 6.840 1.00 72.44 84 MET A O 1
ATOM 633 N N . SER A 1 85 ? 10.283 -3.546 6.224 1.00 72.00 85 SER A N 1
ATOM 634 C CA . SER A 1 85 ? 11.330 -2.648 5.722 1.00 72.00 85 SER A CA 1
ATOM 635 C C . SER A 1 85 ? 10.890 -1.948 4.437 1.00 72.00 85 SER A C 1
ATOM 637 O O . SER A 1 85 ? 11.035 -0.733 4.328 1.00 72.00 85 SER A O 1
ATOM 639 N N . ASP A 1 86 ? 10.236 -2.676 3.533 1.00 75.62 86 ASP A N 1
ATOM 640 C CA . ASP A 1 86 ? 9.677 -2.126 2.294 1.00 75.62 86 ASP A CA 1
ATOM 641 C C . ASP A 1 86 ? 8.516 -1.155 2.580 1.00 75.62 86 ASP A C 1
ATOM 643 O O . ASP A 1 86 ? 8.453 -0.068 2.014 1.00 75.62 86 ASP A O 1
ATOM 647 N N . ILE A 1 87 ? 7.655 -1.452 3.565 1.00 77.25 87 ILE A N 1
ATOM 648 C CA . ILE A 1 87 ? 6.603 -0.509 4.000 1.00 77.25 87 ILE A CA 1
ATOM 649 C C . ILE A 1 87 ? 7.215 0.809 4.498 1.00 77.25 87 ILE A C 1
ATOM 651 O O . ILE A 1 87 ? 6.725 1.892 4.167 1.00 77.25 87 ILE A O 1
ATOM 655 N N . ARG A 1 88 ? 8.292 0.740 5.291 1.00 79.88 88 ARG A N 1
ATOM 656 C CA . ARG A 1 88 ? 8.987 1.939 5.788 1.00 79.88 88 ARG A CA 1
ATOM 657 C C . ARG A 1 88 ? 9.575 2.753 4.641 1.00 79.88 88 ARG A C 1
ATOM 659 O O . ARG A 1 88 ? 9.420 3.975 4.648 1.00 79.88 88 ARG A O 1
ATOM 666 N N . GLU A 1 89 ? 10.197 2.093 3.670 1.00 78.19 89 GLU A N 1
ATOM 667 C CA . GLU A 1 89 ? 10.775 2.762 2.506 1.00 78.19 89 GLU A CA 1
ATOM 668 C C . GLU A 1 89 ? 9.692 3.401 1.632 1.00 78.19 89 GLU A C 1
ATOM 670 O O . GLU A 1 89 ? 9.804 4.558 1.241 1.00 78.19 89 GLU A O 1
ATOM 675 N N . GLN A 1 90 ? 8.560 2.728 1.434 1.00 77.75 90 GLN A N 1
ATOM 676 C CA . GLN A 1 90 ? 7.439 3.272 0.667 1.00 77.75 90 GLN A CA 1
ATOM 677 C C . GLN A 1 90 ? 6.794 4.501 1.316 1.00 77.75 90 GLN A C 1
ATOM 679 O O . GLN A 1 90 ? 6.404 5.431 0.604 1.00 77.75 90 GLN A O 1
ATOM 684 N N . ILE A 1 91 ? 6.718 4.542 2.651 1.00 79.50 91 ILE A N 1
ATOM 685 C CA . ILE A 1 91 ? 6.303 5.739 3.402 1.00 79.50 91 ILE A CA 1
ATOM 686 C C . ILE A 1 91 ? 7.364 6.845 3.288 1.00 79.50 91 ILE A C 1
ATOM 688 O O . ILE A 1 91 ? 7.028 8.029 3.176 1.00 79.50 91 ILE A O 1
ATOM 692 N N . ARG A 1 92 ? 8.654 6.486 3.322 1.00 77.62 92 ARG A N 1
ATOM 693 C CA . ARG A 1 92 ? 9.767 7.435 3.180 1.00 77.62 92 ARG A CA 1
ATOM 694 C C . ARG A 1 92 ? 9.738 8.118 1.813 1.00 77.62 92 ARG A C 1
ATOM 696 O O . ARG A 1 92 ? 9.785 9.349 1.785 1.00 77.62 92 ARG A O 1
ATOM 703 N N . MET A 1 93 ? 9.570 7.324 0.756 1.00 72.69 93 MET A N 1
ATOM 704 C CA . MET A 1 93 ? 9.477 7.708 -0.658 1.00 72.69 93 MET A CA 1
ATOM 705 C C . MET A 1 93 ? 8.106 8.268 -1.066 1.00 72.69 93 MET A C 1
ATOM 707 O O . MET A 1 93 ? 7.887 8.554 -2.237 1.00 72.69 93 MET A O 1
ATOM 711 N N . GLU A 1 94 ? 7.164 8.396 -0.125 1.00 71.38 94 GLU A N 1
ATOM 712 C CA . GLU A 1 94 ? 5.828 8.996 -0.323 1.00 71.38 94 GLU A CA 1
ATOM 713 C C . GLU A 1 94 ? 4.910 8.260 -1.312 1.00 71.38 94 GLU A C 1
ATOM 715 O O . GLU A 1 94 ? 3.806 8.707 -1.609 1.00 71.38 94 GLU A O 1
ATOM 720 N N . THR A 1 95 ? 5.306 7.063 -1.738 1.00 71.69 95 THR A N 1
ATOM 721 C CA . THR A 1 95 ? 4.467 6.150 -2.529 1.00 71.69 95 THR A CA 1
ATOM 722 C C . THR A 1 95 ? 3.282 5.594 -1.732 1.00 71.69 95 THR A C 1
ATOM 724 O O . THR A 1 95 ? 2.268 5.209 -2.315 1.00 71.69 95 THR A O 1
ATOM 727 N N . LEU A 1 96 ? 3.397 5.568 -0.398 1.00 75.75 96 LEU A N 1
ATOM 728 C CA . LEU A 1 96 ? 2.338 5.203 0.537 1.00 75.75 96 LEU A CA 1
ATOM 729 C C . LEU A 1 96 ? 2.010 6.412 1.424 1.00 75.75 96 LEU A C 1
ATOM 731 O O . LEU A 1 96 ? 2.712 6.701 2.396 1.00 75.75 96 LEU A O 1
ATOM 735 N N . SER A 1 97 ? 0.948 7.141 1.081 1.00 82.56 97 SER A N 1
ATOM 736 C CA . SER A 1 97 ? 0.593 8.364 1.805 1.00 82.56 97 SER A CA 1
ATOM 737 C C . SER A 1 97 ? -0.013 8.059 3.174 1.00 82.56 97 SER A C 1
ATOM 739 O O . SER A 1 97 ? -1.112 7.518 3.287 1.00 82.56 97 SER A O 1
ATOM 741 N N . VAL A 1 98 ? 0.687 8.480 4.228 1.00 86.94 98 VAL A N 1
ATOM 742 C CA . VAL A 1 98 ? 0.199 8.429 5.617 1.00 86.94 98 VAL A CA 1
ATOM 743 C C . VAL A 1 98 ? -0.668 9.638 5.989 1.00 86.94 98 VAL A C 1
ATOM 745 O O . VAL A 1 98 ? -1.185 9.705 7.107 1.00 86.94 98 VAL A O 1
ATOM 748 N N . CYS A 1 99 ? -0.819 10.602 5.076 1.00 86.12 99 CYS A N 1
ATOM 749 C CA . CYS A 1 99 ? -1.566 11.842 5.273 1.00 86.12 99 CYS A CA 1
ATOM 750 C C . CYS A 1 99 ? -3.069 11.617 5.133 1.00 86.12 99 CYS A C 1
ATOM 752 O O . CYS A 1 99 ? -3.696 12.076 4.185 1.00 86.12 99 CYS A O 1
ATOM 754 N N . LYS A 1 100 ? -3.622 10.881 6.094 1.00 86.88 100 LYS A N 1
ATOM 755 C CA . LYS A 1 100 ? -5.044 10.567 6.191 1.00 86.88 100 LYS A CA 1
ATOM 756 C C . LYS A 1 100 ? -5.723 11.385 7.267 1.00 86.88 100 LYS A C 1
ATOM 758 O O . LYS A 1 100 ? -5.087 11.730 8.272 1.00 86.88 100 LYS A O 1
ATOM 763 N N . LYS A 1 101 ? -7.009 11.678 7.060 1.00 85.19 101 LYS A N 1
ATOM 764 C CA . LYS A 1 101 ? -7.807 12.478 7.997 1.00 85.19 101 LYS A CA 1
ATOM 765 C C . LYS A 1 101 ? -7.857 11.839 9.384 1.00 85.19 101 LYS A C 1
ATOM 767 O O . LYS A 1 101 ? -7.656 12.532 10.377 1.00 85.19 101 LYS A O 1
ATOM 772 N N . TYR A 1 102 ? -8.033 10.522 9.457 1.00 87.44 102 TYR A N 1
ATOM 773 C CA . TYR A 1 102 ? -8.184 9.808 10.720 1.00 87.44 102 TYR A CA 1
ATOM 774 C C . TYR A 1 102 ? -7.059 8.799 10.987 1.00 87.44 102 TYR A C 1
ATOM 776 O O . TYR A 1 102 ? -6.416 8.265 10.080 1.00 87.44 102 TYR A O 1
ATOM 784 N N . LYS A 1 103 ? -6.783 8.582 12.278 1.00 90.88 103 LYS A N 1
ATOM 785 C CA . LYS A 1 103 ? -5.943 7.504 12.817 1.00 90.88 103 LYS A CA 1
ATOM 786 C C . LYS A 1 103 ? -6.810 6.701 13.767 1.00 90.88 103 LYS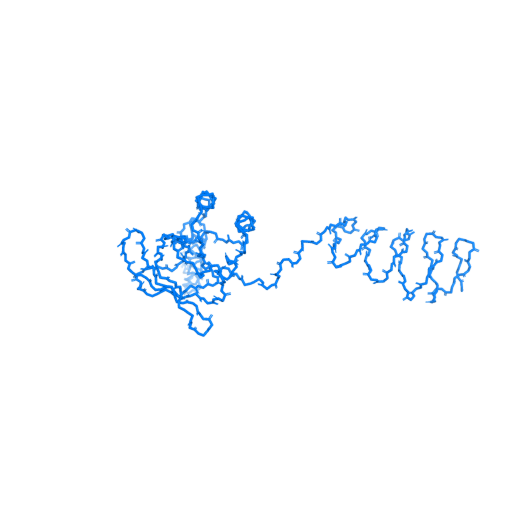 A C 1
ATOM 788 O O . LYS A 1 103 ? -7.407 7.313 14.644 1.00 90.88 103 LYS A O 1
ATOM 793 N N . PHE A 1 104 ? -6.794 5.384 13.652 1.00 90.62 104 PHE A N 1
ATOM 794 C CA . PHE A 1 104 ? -7.396 4.520 14.655 1.00 90.62 104 PHE A CA 1
ATOM 795 C C . PHE A 1 104 ? -6.469 3.373 15.006 1.00 90.62 104 PHE A C 1
ATOM 797 O O . PHE A 1 104 ? -5.752 2.851 14.146 1.00 90.62 104 PHE A O 1
ATOM 804 N N . LYS A 1 105 ? -6.525 2.956 16.264 1.00 92.19 105 LYS A N 1
ATOM 805 C CA . LYS A 1 105 ? -5.984 1.677 16.706 1.00 92.19 105 LYS A CA 1
ATOM 806 C C . LYS A 1 105 ? -7.112 0.656 16.746 1.00 92.19 105 LYS A C 1
ATOM 808 O O . LYS A 1 105 ? -8.114 0.846 17.430 1.00 92.19 105 LYS A O 1
ATOM 813 N N . VAL A 1 106 ? -6.955 -0.426 15.994 1.00 91.50 106 VAL A N 1
ATOM 814 C CA . VAL A 1 106 ? -7.943 -1.501 15.896 1.00 91.50 106 VAL A CA 1
ATOM 815 C C . VAL A 1 106 ? -7.345 -2.763 16.490 1.00 91.50 106 VAL A C 1
ATOM 817 O O . VAL A 1 106 ? -6.336 -3.266 16.005 1.00 91.50 106 VAL A O 1
ATOM 820 N N . TYR A 1 107 ? -7.987 -3.299 17.518 1.00 92.38 107 TYR A N 1
ATOM 821 C CA . TYR A 1 107 ? -7.644 -4.592 18.088 1.00 92.38 107 TYR A CA 1
ATOM 822 C C . TYR A 1 107 ? -8.543 -5.681 17.509 1.00 92.38 107 TYR A C 1
ATOM 824 O O . TYR A 1 107 ? -9.760 -5.519 17.457 1.00 92.38 107 TYR A O 1
ATOM 832 N N . THR A 1 108 ? -7.957 -6.798 17.093 1.00 89.81 108 THR A N 1
ATOM 833 C CA . THR A 1 108 ? -8.685 -7.960 16.576 1.00 89.81 108 THR A CA 1
ATOM 834 C C . THR A 1 108 ? -8.316 -9.193 17.390 1.00 89.81 108 THR A C 1
ATOM 836 O O . THR A 1 108 ? -7.141 -9.494 17.576 1.00 89.81 108 THR A O 1
ATOM 839 N N . ASN A 1 109 ? -9.319 -9.912 17.886 1.00 88.31 109 ASN A N 1
ATOM 840 C CA . ASN A 1 109 ? -9.152 -11.183 18.602 1.00 88.31 109 ASN A CA 1
ATOM 841 C C . ASN A 1 109 ? -9.722 -12.377 17.828 1.00 88.31 109 ASN A C 1
ATOM 843 O O . ASN A 1 109 ? -9.628 -13.510 18.286 1.00 88.31 109 ASN A O 1
ATOM 847 N N . ARG A 1 110 ? -10.338 -12.125 16.671 1.00 87.44 110 ARG A N 1
ATOM 848 C CA . ARG A 1 110 ? -10.908 -13.149 15.799 1.00 87.44 110 ARG A CA 1
ATOM 849 C C . ARG A 1 110 ? -10.142 -13.171 14.493 1.00 87.44 110 ARG A C 1
ATOM 851 O O . ARG A 1 110 ? -9.869 -12.115 13.920 1.00 87.44 110 ARG A O 1
ATOM 858 N N . VAL A 1 111 ? -9.835 -14.377 14.031 1.00 83.38 111 VAL A N 1
ATOM 859 C CA . VAL A 1 111 ? -9.254 -14.586 12.707 1.00 83.38 111 VAL A CA 1
ATOM 860 C C . VAL A 1 111 ? -10.225 -14.034 11.657 1.00 83.38 111 VAL A C 1
ATOM 862 O O . VAL A 1 111 ? -11.438 -14.237 11.787 1.00 83.38 111 VAL A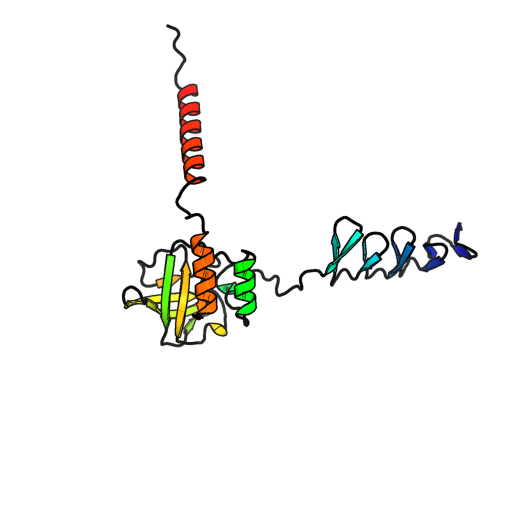 O 1
ATOM 865 N N . PRO A 1 112 ? -9.740 -13.307 10.639 1.00 85.12 112 PRO A N 1
ATOM 866 C CA . PRO A 1 112 ? -10.612 -12.784 9.598 1.00 85.12 112 PRO A CA 1
ATOM 867 C C . PRO A 1 112 ? -11.385 -13.870 8.864 1.00 85.12 112 PRO A C 1
ATOM 869 O O . PRO A 1 112 ? -10.871 -14.948 8.587 1.00 85.12 112 PRO A O 1
ATOM 872 N N . ILE A 1 113 ? -12.622 -13.555 8.496 1.00 86.94 113 ILE A N 1
ATOM 873 C CA . ILE A 1 113 ? -13.492 -14.456 7.746 1.00 86.94 113 ILE A CA 1
ATOM 874 C C . ILE A 1 113 ? -13.323 -14.151 6.263 1.00 86.94 113 ILE A C 1
ATOM 876 O O . ILE A 1 113 ? -13.476 -13.006 5.829 1.00 86.94 113 ILE A O 1
ATOM 880 N N . ARG A 1 114 ? -13.022 -15.172 5.463 1.00 83.62 114 ARG A N 1
ATOM 881 C CA . ARG A 1 114 ? -12.964 -15.032 4.008 1.00 83.62 114 ARG A CA 1
ATOM 882 C C . ARG A 1 114 ? -14.378 -15.072 3.430 1.00 83.62 114 ARG A C 1
ATOM 884 O O . ARG A 1 114 ? -15.098 -16.039 3.640 1.00 83.62 114 ARG A O 1
ATOM 891 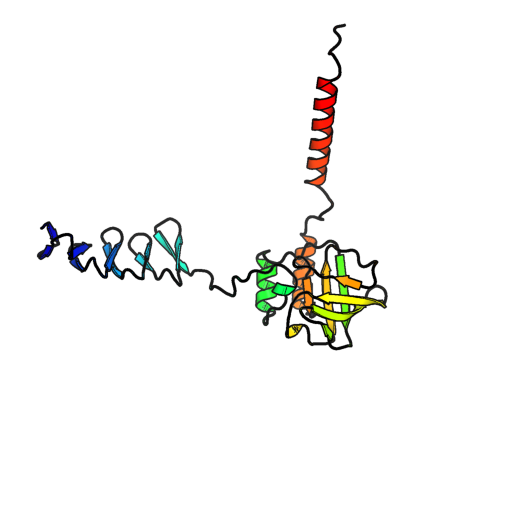N N . SER A 1 115 ? -14.748 -14.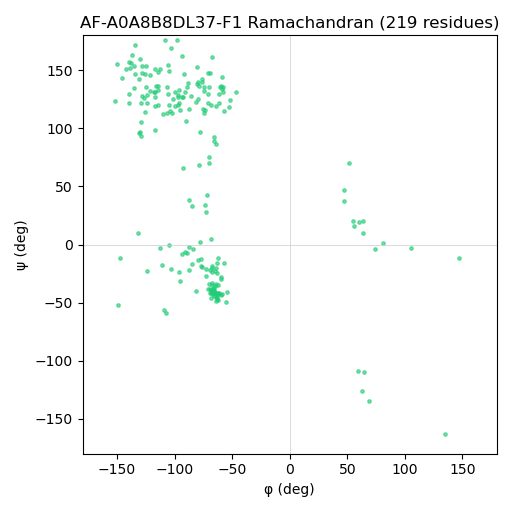054 2.656 1.00 82.38 115 SER A N 1
ATOM 892 C CA . SER A 1 115 ? -16.021 -13.992 1.931 1.00 82.38 115 SER A CA 1
ATOM 893 C C . SER A 1 115 ? -15.763 -13.615 0.471 1.00 82.38 115 SER A C 1
ATOM 895 O O . SER A 1 115 ? -15.538 -12.452 0.125 1.00 82.38 115 SER A O 1
ATOM 897 N N . GLY A 1 116 ? -15.690 -14.632 -0.395 1.00 82.19 116 GLY A N 1
ATOM 898 C CA . GLY A 1 116 ? -15.357 -14.476 -1.813 1.00 82.19 116 GLY A CA 1
ATOM 899 C C . GLY A 1 116 ? -13.974 -13.845 -2.041 1.00 82.19 116 GLY A C 1
ATOM 900 O O . GLY A 1 116 ? -12.933 -14.482 -1.828 1.00 82.19 116 GLY A O 1
ATOM 901 N N . GLN A 1 117 ? -13.971 -12.595 -2.516 1.00 75.06 117 GLN A N 1
ATOM 902 C CA . GLN A 1 117 ? -12.764 -11.791 -2.760 1.00 75.06 117 GLN A CA 1
ATOM 903 C C . GLN A 1 117 ? -12.368 -10.890 -1.578 1.00 75.06 117 GLN A C 1
ATOM 905 O O . GLN A 1 117 ? -11.280 -10.314 -1.597 1.00 75.06 117 GLN A O 1
ATOM 910 N N . PHE A 1 118 ? -13.217 -10.789 -0.555 1.00 81.38 118 PHE A N 1
ATOM 911 C CA . PHE A 1 118 ? -13.021 -9.913 0.593 1.00 81.38 118 PHE A CA 1
ATOM 912 C C . PHE A 1 118 ? -12.611 -10.704 1.835 1.00 81.38 118 PHE A C 1
ATOM 914 O O . PHE A 1 118 ? -12.960 -11.877 1.997 1.00 81.38 118 PHE A O 1
ATOM 921 N N . TRP A 1 119 ? -11.920 -10.022 2.743 1.00 85.44 119 TRP A N 1
ATOM 922 C CA . TRP A 1 119 ? -11.787 -10.454 4.130 1.00 85.44 119 TRP A CA 1
ATOM 923 C C . TRP A 1 119 ? -12.637 -9.572 5.028 1.00 85.44 119 TRP A C 1
ATOM 925 O O . TRP A 1 119 ? -12.647 -8.349 4.892 1.00 85.44 119 TRP A O 1
ATOM 935 N N . ILE A 1 120 ? -13.345 -10.206 5.951 1.00 88.19 120 ILE A N 1
ATOM 936 C CA . ILE A 1 120 ? -14.162 -9.549 6.959 1.00 88.19 120 ILE A CA 1
ATOM 937 C C . ILE A 1 120 ? -13.428 -9.685 8.287 1.00 88.19 120 ILE A C 1
ATOM 939 O O . ILE A 1 120 ? -13.270 -10.786 8.811 1.00 88.19 120 ILE A O 1
ATOM 943 N N . MET A 1 121 ? -12.971 -8.560 8.827 1.00 88.25 121 MET A N 1
ATOM 944 C CA . MET A 1 121 ? -12.300 -8.505 10.122 1.00 88.25 121 MET A CA 1
ATOM 945 C C . MET A 1 121 ? -13.236 -7.903 11.157 1.00 88.25 121 MET A C 1
ATOM 947 O O . MET A 1 121 ? -13.803 -6.829 10.951 1.00 88.25 121 MET A O 1
ATOM 951 N N . HIS A 1 122 ? -13.369 -8.584 12.287 1.00 91.50 122 HIS A N 1
ATOM 952 C CA . HIS A 1 122 ? -14.061 -8.056 13.453 1.00 91.50 122 HIS A CA 1
ATOM 953 C C . HIS A 1 122 ? -13.020 -7.487 14.406 1.00 91.50 122 HIS A C 1
ATOM 955 O O . HIS A 1 122 ? -12.125 -8.201 14.859 1.00 91.50 122 HIS A O 1
ATOM 961 N N . GLY A 1 123 ? -13.129 -6.194 14.681 1.00 91.62 123 GLY A N 1
ATOM 962 C CA . GLY A 1 123 ? -12.206 -5.486 15.545 1.00 91.62 123 GLY A CA 1
ATOM 963 C C . GLY A 1 123 ? -12.915 -4.597 16.550 1.00 91.62 123 GLY A C 1
ATOM 964 O O . GLY A 1 123 ? -14.126 -4.380 16.497 1.00 91.62 123 GLY A O 1
ATOM 965 N N . LYS A 1 124 ? -12.125 -4.065 17.471 1.00 92.94 124 LYS A N 1
ATOM 966 C CA . LYS A 1 124 ? -12.540 -3.120 18.495 1.00 92.94 124 LYS A CA 1
ATOM 967 C C . LYS A 1 124 ? -11.602 -1.924 18.450 1.00 92.94 124 LYS A C 1
ATOM 969 O O . LYS A 1 124 ? -10.386 -2.099 18.453 1.00 92.94 124 LYS A O 1
ATOM 974 N N . LEU A 1 125 ? -12.161 -0.724 18.370 1.00 92.00 125 LEU A N 1
ATOM 975 C CA . LEU A 1 125 ? -11.379 0.509 18.413 1.00 92.00 125 LEU A CA 1
ATOM 976 C C . LEU A 1 125 ? -10.816 0.722 19.817 1.00 92.00 125 LEU A C 1
ATOM 978 O O . LEU A 1 125 ? -11.540 0.554 20.800 1.00 92.00 125 LEU A O 1
ATOM 982 N N . ALA A 1 126 ? -9.548 1.106 19.917 1.00 89.56 126 ALA A N 1
ATOM 983 C CA . ALA A 1 126 ? -8.922 1.371 21.209 1.00 89.56 126 ALA A CA 1
ATOM 984 C C . ALA A 1 126 ? -9.472 2.653 21.852 1.00 89.56 126 ALA A C 1
ATOM 986 O O . ALA A 1 126 ? -9.628 2.712 23.067 1.00 89.56 126 ALA A O 1
ATOM 987 N N . GLU A 1 127 ? -9.807 3.657 21.038 1.00 84.94 127 GLU A N 1
ATOM 988 C CA . GLU A 1 127 ? -10.164 5.004 21.488 1.00 84.94 127 GLU A CA 1
ATOM 989 C C . GLU A 1 127 ? -11.514 5.055 22.215 1.00 84.94 127 GLU A C 1
ATOM 991 O O . GLU A 1 127 ? -11.667 5.781 23.190 1.00 84.94 127 GLU A O 1
ATOM 996 N N . ASN A 1 128 ? -12.502 4.284 21.756 1.00 85.56 128 ASN A N 1
ATOM 997 C CA . ASN A 1 128 ? -13.865 4.307 22.303 1.00 85.56 128 ASN A CA 1
ATOM 998 C C . ASN A 1 128 ? -14.433 2.912 22.594 1.00 85.56 128 ASN A C 1
ATOM 1000 O O . ASN A 1 128 ? -15.630 2.774 22.838 1.00 85.56 128 ASN A O 1
ATOM 1004 N N . LYS A 1 129 ? -13.600 1.863 22.527 1.00 85.94 129 LYS A N 1
ATOM 1005 C CA . LYS A 1 129 ? -14.001 0.463 22.750 1.00 85.94 129 LYS A CA 1
ATOM 1006 C C . LYS A 1 129 ? -15.162 0.002 21.854 1.00 85.94 129 LYS A C 1
ATOM 1008 O O . LYS A 1 129 ? -15.814 -0.995 22.163 1.00 85.94 129 LYS A O 1
ATOM 1013 N N . ARG A 1 130 ? -15.426 0.683 20.736 1.00 88.81 130 ARG A N 1
ATOM 1014 C CA . ARG A 1 130 ? -16.530 0.348 19.835 1.00 88.81 130 ARG A CA 1
ATOM 1015 C C . ARG A 1 130 ? -16.160 -0.822 18.933 1.00 88.81 130 ARG A C 1
ATOM 1017 O O . ARG A 1 130 ? -15.056 -0.876 18.394 1.00 88.81 130 ARG A O 1
ATOM 1024 N N . ASN A 1 131 ? -17.114 -1.723 18.722 1.00 91.25 131 ASN A N 1
ATOM 1025 C CA . ASN A 1 131 ? -16.965 -2.814 17.767 1.00 91.25 131 ASN A CA 1
ATOM 1026 C C . ASN A 1 131 ? -17.083 -2.291 16.331 1.00 91.25 131 ASN A C 1
ATOM 1028 O O . ASN A 1 131 ? -18.017 -1.557 15.997 1.00 91.25 131 ASN A O 1
ATOM 1032 N N . VAL A 1 132 ? -16.145 -2.703 15.486 1.00 92.00 132 VAL A N 1
ATOM 1033 C CA . VAL A 1 132 ? -16.077 -2.348 14.071 1.00 92.00 132 VAL A CA 1
ATOM 1034 C C . VAL A 1 132 ? -15.875 -3.595 13.219 1.00 92.00 132 VAL A C 1
ATOM 1036 O O . VAL A 1 132 ? -15.149 -4.520 13.579 1.00 92.00 132 VAL A O 1
ATOM 1039 N N . ARG A 1 133 ? -16.524 -3.618 12.061 1.00 91.88 133 ARG A N 1
ATOM 1040 C CA . ARG A 1 133 ? -16.382 -4.645 11.036 1.00 91.88 133 ARG A CA 1
ATOM 1041 C C . ARG A 1 133 ? -15.675 -4.028 9.837 1.00 91.88 133 ARG A C 1
ATOM 1043 O O . ARG A 1 133 ? -16.233 -3.153 9.179 1.00 91.88 133 ARG A O 1
ATOM 1050 N N . LEU A 1 134 ? -14.455 -4.468 9.565 1.00 89.94 134 LEU A N 1
ATOM 1051 C CA . LEU A 1 134 ? -13.649 -3.996 8.443 1.00 89.94 134 LEU A CA 1
ATOM 1052 C C . LEU A 1 134 ? -13.796 -4.962 7.270 1.00 89.94 134 LEU A C 1
ATOM 1054 O O . LEU A 1 134 ? -13.585 -6.163 7.424 1.00 89.94 134 LEU A O 1
ATOM 1058 N N . ILE A 1 135 ? -14.149 -4.438 6.101 1.00 88.38 135 ILE A N 1
ATOM 1059 C CA . ILE A 1 135 ? -14.195 -5.189 4.846 1.00 88.38 135 ILE A CA 1
ATOM 1060 C C . ILE A 1 135 ? -12.951 -4.817 4.050 1.00 88.38 135 ILE A C 1
ATOM 1062 O O . ILE A 1 135 ? -12.817 -3.675 3.607 1.00 88.38 135 ILE A O 1
ATOM 1066 N N . VAL A 1 136 ? -12.051 -5.781 3.875 1.00 86.44 136 VAL A N 1
ATOM 1067 C CA . VAL A 1 136 ? -10.773 -5.598 3.187 1.00 86.44 136 VAL A CA 1
ATOM 1068 C C . VAL A 1 136 ? -10.838 -6.223 1.788 1.00 86.44 136 VAL A C 1
ATOM 1070 O O . VAL A 1 136 ? -11.059 -7.432 1.680 1.00 86.44 136 VAL A O 1
ATOM 1073 N N . PRO A 1 137 ? -10.638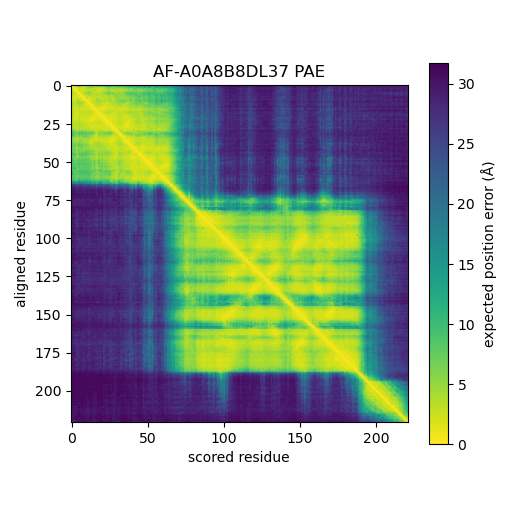 -5.448 0.705 1.00 78.75 137 PRO A N 1
ATOM 1074 C CA . PRO A 1 137 ? -10.823 -5.898 -0.676 1.00 78.75 137 PRO A CA 1
ATOM 1075 C C . PRO A 1 137 ? -9.595 -6.607 -1.269 1.00 78.75 137 PRO A C 1
ATOM 1077 O O . PRO A 1 137 ? -9.327 -6.501 -2.466 1.00 78.75 137 PRO A O 1
ATOM 1080 N N . CYS A 1 138 ? -8.817 -7.331 -0.460 1.00 73.31 138 CYS A N 1
ATOM 1081 C CA . CYS A 1 138 ? -7.644 -8.046 -0.957 1.00 73.31 138 CYS A CA 1
ATOM 1082 C C . CYS A 1 138 ? -7.368 -9.358 -0.244 1.00 73.31 138 CYS A C 1
ATOM 1084 O O . CYS A 1 138 ? -7.494 -9.475 0.969 1.00 73.31 138 CYS A O 1
ATOM 1086 N N . LYS A 1 139 ? -6.908 -10.351 -1.011 1.00 65.56 139 LYS A N 1
ATOM 1087 C CA . LYS A 1 139 ? -6.430 -11.625 -0.475 1.00 65.56 139 LYS A CA 1
ATOM 1088 C C . LYS A 1 139 ? -5.017 -11.440 0.075 1.00 65.56 139 LYS A C 1
ATOM 1090 O O . LYS A 1 139 ? -4.053 -11.479 -0.682 1.00 65.56 139 LYS A O 1
ATOM 1095 N N . CYS A 1 140 ? -4.901 -11.229 1.382 1.00 64.19 140 CYS A N 1
ATOM 1096 C CA . CYS A 1 140 ? -3.624 -10.967 2.034 1.00 64.19 140 CYS A CA 1
ATOM 1097 C C . CYS A 1 140 ? -3.378 -11.940 3.186 1.00 64.19 140 CYS A C 1
ATOM 1099 O O . CYS A 1 140 ? -4.068 -11.899 4.200 1.00 64.19 140 CYS A O 1
ATOM 1101 N N . SER A 1 141 ? -2.370 -12.806 3.048 1.00 59.94 141 SER A N 1
ATOM 1102 C CA . SER A 1 141 ? -2.036 -13.808 4.071 1.00 59.94 141 SER A CA 1
ATOM 1103 C C . SER A 1 141 ? -1.548 -13.192 5.389 1.00 59.94 141 SER A C 1
ATOM 1105 O O . SER A 1 141 ? -1.670 -13.823 6.431 1.00 59.94 141 SER A O 1
ATOM 1107 N N . GLN A 1 142 ? -1.034 -11.956 5.366 1.00 61.91 142 GLN A N 1
ATOM 1108 C CA . GLN A 1 142 ? -0.607 -11.232 6.572 1.00 61.91 142 GLN A CA 1
ATOM 1109 C C . GLN A 1 142 ? -1.779 -10.677 7.391 1.00 61.91 142 GLN A C 1
ATOM 1111 O O . GLN A 1 142 ? -1.604 -10.407 8.575 1.00 61.91 142 GLN A O 1
ATOM 1116 N N . LEU A 1 143 ? -2.969 -10.539 6.793 1.00 66.25 143 LEU A N 1
ATOM 1117 C CA . LEU A 1 143 ? -4.176 -10.179 7.538 1.00 66.25 143 LEU A CA 1
ATOM 1118 C C . LEU A 1 143 ? -4.741 -11.365 8.316 1.00 66.25 143 LEU A C 1
ATOM 1120 O O . LEU A 1 143 ? -5.562 -11.150 9.189 1.00 66.25 143 LEU A O 1
ATOM 1124 N N . ASN A 1 144 ? -4.293 -12.600 8.066 1.00 63.03 144 ASN A N 1
ATOM 1125 C CA . ASN A 1 144 ? -4.789 -13.805 8.740 1.00 63.03 144 ASN A CA 1
ATOM 1126 C C . ASN A 1 144 ? -4.318 -13.943 10.206 1.00 63.03 144 ASN A C 1
ATOM 1128 O O . ASN A 1 144 ? -4.126 -15.047 10.708 1.00 63.03 144 ASN A O 1
ATOM 1132 N N . LYS A 1 145 ? -4.043 -12.827 10.878 1.00 72.06 145 LYS A N 1
ATOM 1133 C CA . LYS A 1 145 ? -3.507 -12.778 12.234 1.00 72.06 145 LYS A CA 1
ATOM 1134 C C . LYS A 1 145 ? -4.419 -11.928 13.105 1.00 72.06 145 LYS A C 1
ATOM 1136 O O . LYS A 1 145 ? -5.133 -11.052 12.626 1.00 72.06 145 LYS A O 1
ATOM 1141 N N . THR A 1 146 ? -4.401 -12.218 14.395 1.00 84.44 146 THR A N 1
ATOM 1142 C CA . THR A 1 146 ? -5.026 -11.395 15.429 1.00 84.44 146 THR A CA 1
ATOM 1143 C C . THR A 1 146 ? -3.998 -10.423 16.000 1.00 84.44 146 THR A C 1
ATOM 1145 O O . THR A 1 146 ? -2.791 -10.624 15.864 1.00 84.44 146 THR A O 1
ATOM 1148 N N . GLY A 1 147 ? -4.460 -9.374 16.670 1.00 88.56 147 GLY A N 1
ATOM 1149 C CA . GLY A 1 147 ? -3.606 -8.409 17.358 1.00 88.56 147 GLY A CA 1
ATOM 1150 C C . GLY A 1 147 ? -4.007 -6.963 17.100 1.00 88.56 147 GLY A C 1
ATOM 1151 O O . GLY A 1 147 ? -5.126 -6.673 16.670 1.00 88.56 147 GLY A O 1
ATOM 1152 N N . GLU A 1 148 ? -3.078 -6.053 17.390 1.00 90.25 148 GLU A N 1
ATOM 1153 C CA . GLU A 1 148 ? -3.253 -4.612 17.209 1.00 90.25 148 GLU A CA 1
ATOM 1154 C C . GLU A 1 148 ? -2.829 -4.176 15.802 1.00 90.25 148 GLU A C 1
ATOM 1156 O O . GLU A 1 148 ? -1.768 -4.555 15.295 1.00 90.25 148 GLU A O 1
ATOM 1161 N N . TYR A 1 149 ? -3.661 -3.340 15.192 1.00 89.38 149 TYR A N 1
ATOM 1162 C CA . TYR A 1 149 ? -3.465 -2.749 13.879 1.00 89.38 149 TYR A CA 1
ATOM 1163 C C . TYR A 1 149 ? -3.627 -1.233 13.948 1.00 89.38 149 TYR A C 1
ATOM 1165 O O . TYR A 1 149 ? -4.442 -0.702 14.702 1.00 89.38 149 TYR A O 1
ATOM 1173 N N . VAL A 1 150 ? -2.881 -0.530 13.104 1.00 89.62 150 VAL A N 1
ATOM 1174 C CA . VAL A 1 150 ? -3.037 0.901 12.854 1.00 89.62 150 VAL A CA 1
ATOM 1175 C C . VAL A 1 150 ? -3.822 1.077 11.558 1.00 89.62 150 VAL A C 1
ATOM 1177 O O . VAL A 1 150 ? -3.369 0.662 10.490 1.00 89.62 150 VAL A O 1
ATOM 1180 N N . LEU A 1 151 ? -4.986 1.717 11.660 1.00 89.50 151 LEU A N 1
ATOM 1181 C CA . LEU A 1 151 ? -5.825 2.112 10.535 1.00 89.50 151 LEU A CA 1
ATOM 1182 C C . LEU A 1 151 ? -5.640 3.607 10.247 1.00 89.50 151 LEU A C 1
ATOM 1184 O O . LEU A 1 151 ? -5.827 4.457 11.120 1.00 89.50 151 LEU A O 1
ATOM 1188 N N . LEU A 1 152 ? -5.294 3.929 9.005 1.00 89.12 152 LEU A N 1
ATOM 1189 C CA . LEU A 1 152 ? -5.236 5.284 8.468 1.00 89.12 152 LEU A CA 1
ATOM 1190 C C . LEU A 1 152 ? -6.260 5.381 7.343 1.00 89.12 152 LEU A C 1
ATOM 1192 O O . LEU A 1 152 ? -6.160 4.654 6.358 1.00 89.12 152 LEU A O 1
ATOM 1196 N N . THR A 1 153 ? -7.236 6.269 7.490 1.00 86.56 153 THR A N 1
ATOM 1197 C CA . THR A 1 153 ? -8.339 6.393 6.534 1.00 86.56 153 THR A CA 1
ATOM 1198 C C . THR A 1 153 ? -8.863 7.821 6.476 1.00 86.56 153 THR A C 1
ATOM 1200 O O . THR A 1 153 ? -8.717 8.592 7.429 1.00 86.56 153 THR A O 1
ATOM 1203 N N . ASP A 1 154 ? -9.465 8.177 5.347 1.00 84.75 154 ASP A N 1
ATOM 1204 C CA . ASP A 1 154 ? -10.201 9.433 5.184 1.00 84.75 154 ASP A CA 1
ATOM 1205 C C . ASP A 1 154 ? -11.686 9.290 5.574 1.00 84.75 154 ASP A C 1
ATOM 1207 O O . ASP A 1 154 ? -12.405 10.285 5.676 1.00 84.75 154 ASP A O 1
ATOM 1211 N N . ILE A 1 155 ? -12.134 8.059 5.847 1.00 82.19 155 ILE A N 1
ATOM 1212 C CA . ILE A 1 155 ? -13.511 7.726 6.213 1.00 82.19 155 ILE A CA 1
ATOM 1213 C C . ILE A 1 155 ? -13.704 7.892 7.723 1.00 82.19 155 ILE A C 1
ATOM 1215 O O . ILE A 1 155 ? -12.966 7.330 8.532 1.00 82.19 155 ILE A O 1
ATOM 1219 N N . ASP A 1 156 ? -14.735 8.643 8.108 1.00 78.06 156 ASP A N 1
ATOM 1220 C CA . ASP A 1 156 ? -15.140 8.766 9.507 1.00 78.06 156 ASP A CA 1
ATOM 1221 C C . ASP A 1 156 ? -15.780 7.458 10.000 1.00 78.06 156 ASP A C 1
ATOM 1223 O O . ASP A 1 156 ? -16.716 6.923 9.398 1.00 78.06 156 ASP A O 1
ATOM 1227 N N . VAL A 1 157 ? -15.308 6.952 11.137 1.00 71.12 157 VAL A N 1
ATOM 1228 C CA . VAL A 1 157 ? -15.692 5.646 11.700 1.00 71.12 157 VAL A CA 1
ATOM 1229 C C . VAL A 1 157 ? -16.935 5.765 12.589 1.00 71.12 157 VAL A C 1
ATOM 1231 O O . VAL A 1 157 ? -17.108 5.113 13.620 1.00 71.12 157 VAL A O 1
ATOM 1234 N N . LYS A 1 158 ? -17.880 6.603 12.161 1.00 70.88 158 LYS A N 1
ATOM 1235 C CA . LYS A 1 158 ? -19.216 6.684 12.765 1.00 70.88 158 LYS A CA 1
ATOM 1236 C C . LYS A 1 158 ? -20.052 5.438 12.492 1.00 70.88 158 LYS A C 1
ATOM 1238 O O . LYS A 1 158 ? -20.971 5.151 13.260 1.00 70.88 158 LYS A O 1
ATOM 1243 N N . ARG A 1 159 ? -19.731 4.670 11.451 1.00 70.62 159 ARG A N 1
ATOM 1244 C CA . ARG A 1 159 ? -20.418 3.419 11.106 1.00 70.62 159 ARG A CA 1
ATOM 1245 C C . ARG A 1 159 ? -19.737 2.216 11.757 1.00 70.62 159 ARG A C 1
ATOM 1247 O O . ARG A 1 159 ? -18.521 2.182 11.902 1.00 70.62 159 ARG A O 1
ATOM 1254 N N . SER A 1 160 ? -20.532 1.209 12.116 1.00 81.06 160 SER A N 1
ATOM 1255 C CA . SER A 1 160 ? -20.037 -0.066 12.653 1.00 81.06 160 SER A CA 1
ATOM 1256 C C . SER A 1 160 ? -19.372 -0.939 11.589 1.00 81.06 160 SER A C 1
ATOM 1258 O O . SER A 1 160 ? -18.590 -1.814 11.931 1.00 81.06 160 SER A O 1
ATOM 1260 N N . THR A 1 161 ? -19.667 -0.727 10.302 1.00 88.94 161 THR A N 1
ATOM 1261 C CA . THR A 1 161 ? -19.019 -1.423 9.183 1.00 88.94 161 THR A CA 1
ATOM 1262 C C . THR A 1 161 ? -18.295 -0.419 8.299 1.00 88.94 161 THR A C 1
ATOM 1264 O O . THR A 1 161 ? -18.883 0.585 7.898 1.00 88.94 161 THR A O 1
ATOM 1267 N N . ILE A 1 162 ? -17.039 -0.709 7.977 1.00 88.19 162 ILE A N 1
ATOM 1268 C CA . ILE A 1 162 ? -16.166 0.144 7.174 1.00 88.19 162 ILE A CA 1
ATOM 1269 C C . ILE A 1 162 ? -15.633 -0.696 6.028 1.00 88.19 162 ILE A C 1
ATOM 1271 O O . ILE A 1 162 ? -15.057 -1.763 6.244 1.00 88.19 162 ILE A O 1
ATOM 1275 N N . ARG A 1 163 ? -15.811 -0.211 4.804 1.00 87.81 163 ARG A N 1
ATOM 1276 C CA . ARG A 1 163 ? -15.188 -0.805 3.628 1.00 87.81 163 ARG A CA 1
ATOM 1277 C C . ARG A 1 163 ? -13.904 -0.051 3.346 1.00 87.81 163 ARG A C 1
ATOM 1279 O O . ARG A 1 163 ? -13.958 1.139 3.059 1.00 87.81 163 ARG A O 1
ATOM 1286 N N . LEU A 1 164 ? -12.783 -0.745 3.466 1.00 86.56 164 LEU A N 1
ATOM 1287 C CA . LEU A 1 164 ? -11.477 -0.155 3.225 1.00 86.56 164 LEU A CA 1
ATOM 1288 C C . LEU A 1 164 ? -11.211 -0.125 1.721 1.00 86.56 164 LEU A C 1
ATOM 1290 O O . LEU A 1 164 ? -11.545 -1.071 1.006 1.00 86.56 164 LEU A O 1
ATOM 1294 N N . GLY A 1 165 ? -10.656 0.980 1.246 1.00 77.75 165 GLY A N 1
ATOM 1295 C CA . GLY A 1 165 ? -10.295 1.185 -0.148 1.00 77.75 165 GLY A CA 1
ATOM 1296 C C . GLY A 1 165 ? -8.788 1.173 -0.375 1.00 77.75 165 GLY A C 1
ATOM 1297 O O . GLY A 1 165 ? -7.980 1.182 0.553 1.00 77.75 165 GLY A O 1
ATOM 1298 N N . ASP A 1 166 ? -8.407 1.264 -1.645 1.00 72.69 166 ASP A N 1
ATOM 1299 C CA . ASP A 1 1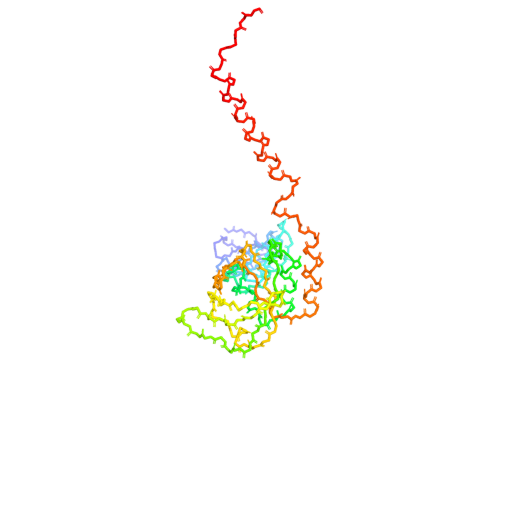66 ? -7.016 1.367 -2.108 1.00 72.69 166 ASP A CA 1
ATOM 1300 C C . ASP A 1 166 ? -6.338 2.696 -1.737 1.00 72.69 166 ASP A C 1
ATOM 1302 O O . ASP A 1 166 ? -5.220 2.982 -2.141 1.00 72.69 166 ASP A O 1
ATOM 1306 N N . SER A 1 167 ? -7.001 3.555 -0.974 1.00 75.94 167 SER A N 1
ATOM 1307 C CA . SER A 1 167 ? -6.377 4.730 -0.373 1.00 75.94 167 SER A CA 1
ATOM 1308 C C . SER A 1 167 ? -6.093 4.533 1.109 1.00 75.94 167 SER A C 1
ATOM 1310 O O . SER A 1 167 ? -5.234 5.231 1.637 1.00 75.94 167 SER A O 1
ATOM 1312 N N . ASP A 1 168 ? -6.776 3.607 1.778 1.00 84.25 168 ASP A N 1
ATOM 1313 C CA . ASP A 1 168 ? -6.633 3.382 3.213 1.00 84.25 168 ASP A CA 1
ATOM 1314 C C . ASP A 1 168 ? -5.394 2.543 3.512 1.00 84.25 168 ASP A C 1
ATOM 1316 O O . ASP A 1 168 ? -4.962 1.732 2.695 1.00 84.25 168 ASP A O 1
ATOM 1320 N N . LEU A 1 169 ? -4.825 2.712 4.704 1.00 85.12 169 LEU A N 1
ATOM 1321 C CA . LEU A 1 169 ? -3.715 1.892 5.182 1.00 85.12 169 LEU A CA 1
ATOM 1322 C C . LEU A 1 169 ? -4.155 1.134 6.420 1.00 85.12 169 LEU A C 1
ATOM 1324 O O . LEU A 1 169 ? -4.612 1.736 7.387 1.00 85.12 169 LEU A O 1
ATOM 1328 N N . PHE A 1 170 ? -3.975 -0.179 6.401 1.00 86.19 170 PHE A N 1
ATOM 1329 C CA . PHE A 1 170 ? -4.256 -1.041 7.537 1.00 86.19 170 PHE A CA 1
ATOM 1330 C C . PHE A 1 170 ? -3.034 -1.912 7.791 1.00 86.19 170 PHE A C 1
ATOM 1332 O O . PHE A 1 170 ? -2.705 -2.789 6.994 1.00 86.19 170 PHE A O 1
ATOM 1339 N N . LEU A 1 171 ? -2.300 -1.586 8.850 1.00 85.12 171 LEU A N 1
ATOM 1340 C CA . LEU A 1 171 ? -0.949 -2.083 9.094 1.00 85.12 171 LEU A CA 1
ATOM 1341 C C . LEU A 1 171 ? -0.896 -2.745 10.465 1.00 85.12 171 LEU A C 1
ATOM 1343 O O . LEU A 1 171 ? -1.403 -2.177 11.429 1.00 85.12 171 LEU A O 1
ATOM 1347 N N . GLN A 1 172 ? -0.263 -3.914 10.576 1.00 85.00 172 GLN A N 1
ATOM 1348 C CA . GLN A 1 172 ? 0.003 -4.511 11.887 1.00 85.00 172 GLN A CA 1
ATOM 1349 C C . GLN A 1 172 ? 0.839 -3.535 12.723 1.00 85.00 172 GLN A C 1
ATOM 1351 O O . GLN A 1 172 ? 1.799 -2.939 12.221 1.00 85.00 172 GLN A O 1
ATOM 1356 N N . HIS A 1 173 ? 0.475 -3.362 13.992 1.00 86.44 173 HIS A N 1
ATOM 1357 C CA . HIS A 1 173 ? 1.194 -2.472 14.888 1.00 86.44 173 HIS A CA 1
ATOM 1358 C C . HIS A 1 173 ? 2.670 -2.887 15.017 1.00 86.44 173 HIS A C 1
ATOM 1360 O O . HIS A 1 173 ? 3.017 -4.055 15.193 1.00 86.44 173 HIS A O 1
ATOM 1366 N N . ASN A 1 174 ? 3.550 -1.893 14.914 1.00 86.81 174 ASN A N 1
ATOM 1367 C CA . ASN A 1 174 ? 4.984 -2.023 15.117 1.00 86.81 174 ASN A CA 1
ATOM 1368 C C . ASN A 1 174 ? 5.528 -0.674 15.596 1.00 86.81 174 ASN A C 1
ATOM 1370 O O . ASN A 1 174 ? 5.407 0.326 14.885 1.00 86.81 174 ASN A O 1
ATOM 1374 N N . GLN A 1 175 ? 6.185 -0.654 16.755 1.00 88.19 175 GLN A N 1
ATOM 1375 C CA . GLN A 1 175 ? 6.629 0.581 17.413 1.00 88.19 175 GLN A CA 1
ATOM 1376 C C . GLN A 1 175 ? 7.499 1.486 16.517 1.00 88.19 175 GLN A C 1
ATOM 1378 O O . GLN A 1 175 ? 7.324 2.709 16.465 1.00 88.19 175 GLN A O 1
ATOM 1383 N N . ARG A 1 176 ? 8.421 0.891 15.744 1.00 87.81 176 ARG A N 1
ATOM 1384 C CA . ARG A 1 176 ? 9.287 1.638 14.811 1.00 87.81 176 ARG A CA 1
ATOM 1385 C C . ARG A 1 176 ? 8.480 2.260 13.671 1.00 87.81 176 ARG A C 1
ATOM 1387 O O . ARG A 1 176 ? 8.720 3.408 13.301 1.00 87.81 176 ARG A O 1
ATOM 1394 N N . LEU A 1 177 ? 7.522 1.515 13.117 1.00 84.75 177 LEU A N 1
ATOM 1395 C CA . LEU A 1 177 ? 6.652 2.002 12.046 1.00 84.75 177 LEU A CA 1
ATOM 1396 C C . LEU A 1 177 ? 5.744 3.133 12.542 1.00 84.75 177 LEU A C 1
ATOM 1398 O O . LEU A 1 177 ? 5.627 4.158 11.874 1.00 84.75 177 LEU A O 1
ATOM 1402 N N . GLU A 1 178 ? 5.152 2.990 13.727 1.00 87.75 178 GLU A N 1
ATOM 1403 C CA . GLU A 1 178 ? 4.275 4.015 14.294 1.00 87.75 178 GLU A CA 1
ATOM 1404 C C . GLU A 1 178 ? 5.022 5.332 14.548 1.00 87.75 178 GLU A C 1
ATOM 1406 O O . GLU A 1 178 ? 4.471 6.412 14.315 1.00 87.75 178 GLU A O 1
ATOM 1411 N N . THR A 1 179 ? 6.300 5.259 14.924 1.00 89.88 179 THR A N 1
ATOM 1412 C CA . THR A 1 179 ? 7.166 6.436 15.074 1.00 89.88 179 THR A CA 1
ATOM 1413 C C . THR A 1 179 ? 7.372 7.152 13.733 1.00 89.88 179 THR A C 1
ATOM 1415 O O . THR A 1 179 ? 7.234 8.375 13.656 1.00 89.88 179 THR A O 1
ATOM 1418 N N . ILE A 1 180 ? 7.646 6.407 12.654 1.00 87.75 180 ILE A N 1
ATOM 1419 C CA . ILE A 1 180 ? 7.809 6.954 11.294 1.00 87.75 180 ILE A CA 1
ATOM 1420 C C . ILE A 1 180 ? 6.503 7.580 10.802 1.00 87.75 180 ILE A C 1
ATOM 1422 O O . ILE A 1 180 ? 6.508 8.729 10.354 1.00 87.75 180 ILE A O 1
ATOM 1426 N N . ILE A 1 181 ? 5.388 6.855 10.936 1.00 88.88 181 ILE A N 1
ATOM 1427 C CA . ILE A 1 181 ? 4.050 7.338 10.579 1.00 88.88 181 ILE A CA 1
ATOM 1428 C C . ILE A 1 181 ? 3.766 8.638 11.328 1.00 88.88 181 ILE A C 1
ATOM 1430 O O . ILE A 1 181 ? 3.405 9.629 10.705 1.00 88.88 181 ILE A O 1
ATOM 1434 N N . SER A 1 182 ? 3.980 8.675 12.643 1.00 89.19 182 SER A N 1
ATOM 1435 C CA . SER A 1 182 ? 3.698 9.858 13.462 1.00 89.19 182 SER A CA 1
ATOM 1436 C C . SER A 1 182 ? 4.561 11.057 13.056 1.00 89.19 182 SER A C 1
ATOM 1438 O O . SER A 1 182 ? 4.044 12.163 12.918 1.00 89.19 182 SER A O 1
ATOM 1440 N N . ARG A 1 183 ? 5.859 10.853 12.784 1.00 88.31 183 ARG A N 1
ATOM 1441 C CA . ARG A 1 183 ? 6.761 11.916 12.301 1.00 88.31 183 ARG A CA 1
ATOM 1442 C C . ARG A 1 183 ? 6.347 12.462 10.934 1.00 88.31 183 ARG A C 1
ATOM 1444 O O . ARG A 1 183 ? 6.307 13.677 10.760 1.00 88.31 183 ARG A O 1
ATOM 1451 N N . LYS A 1 184 ? 6.030 11.593 9.969 1.00 87.56 184 LYS A N 1
ATOM 1452 C CA . LYS A 1 184 ? 5.562 12.007 8.634 1.00 87.56 184 LYS A CA 1
ATOM 1453 C C . LYS A 1 184 ? 4.189 12.678 8.712 1.00 87.56 184 LYS A C 1
ATOM 1455 O O . LYS A 1 184 ? 3.986 13.699 8.066 1.00 87.56 184 LYS A O 1
ATOM 1460 N N . ARG A 1 185 ? 3.292 12.193 9.577 1.00 88.62 185 ARG A N 1
ATOM 1461 C CA . ARG A 1 185 ? 1.965 12.787 9.782 1.00 88.62 185 ARG A CA 1
ATOM 1462 C C . ARG A 1 185 ? 1.992 14.200 10.342 1.00 88.62 185 ARG A C 1
ATOM 1464 O O . ARG A 1 185 ? 1.179 15.007 9.913 1.00 88.62 185 ARG A O 1
ATOM 1471 N N . LYS A 1 186 ? 2.960 14.536 11.200 1.00 86.00 186 LYS A N 1
ATOM 1472 C CA . LYS A 1 186 ? 3.179 15.927 11.643 1.00 86.00 186 LYS A CA 1
ATOM 1473 C C . LYS A 1 186 ? 3.491 16.884 10.486 1.00 86.00 186 LYS A C 1
ATOM 1475 O O . LYS A 1 186 ? 3.204 18.067 10.590 1.00 86.00 186 LYS A O 1
ATOM 1480 N N . LYS A 1 187 ? 4.079 16.378 9.396 1.00 83.81 187 LYS A N 1
ATOM 1481 C CA . LYS A 1 187 ? 4.405 17.154 8.188 1.00 83.81 187 LYS A CA 1
ATOM 1482 C C . LYS A 1 187 ? 3.292 17.135 7.144 1.00 83.81 187 LYS A C 1
ATOM 1484 O O . LYS A 1 187 ? 3.405 17.819 6.129 1.00 83.81 187 LYS A O 1
ATOM 1489 N N . CYS A 1 188 ? 2.240 16.346 7.354 1.00 81.38 188 CYS A N 1
ATOM 1490 C CA . CYS A 1 188 ? 1.108 16.349 6.450 1.00 81.38 188 CYS A CA 1
ATOM 1491 C C . CYS A 1 188 ? 0.454 17.722 6.504 1.00 81.38 188 CYS A C 1
ATOM 1493 O O . CYS A 1 188 ? -0.041 18.143 7.548 1.00 81.38 188 CYS A O 1
ATOM 1495 N N . LYS A 1 189 ? 0.431 18.405 5.358 1.00 63.28 189 LYS A N 1
ATOM 1496 C CA . LYS A 1 189 ? -0.475 19.533 5.161 1.00 63.28 189 LYS A CA 1
ATOM 1497 C C . LYS A 1 189 ? -1.869 18.970 5.398 1.00 63.28 189 LYS A C 1
ATOM 1499 O O . LYS A 1 189 ? -2.275 18.045 4.696 1.00 63.28 189 LYS A O 1
ATOM 1504 N N . ILE A 1 190 ? -2.543 19.432 6.444 1.00 54.62 190 ILE A N 1
ATOM 1505 C CA . ILE A 1 190 ? -3.893 18.981 6.769 1.00 54.62 190 ILE A CA 1
ATOM 1506 C C . ILE A 1 190 ? -4.716 19.168 5.491 1.00 54.62 190 ILE A C 1
ATOM 1508 O O . ILE A 1 190 ? -4.823 20.287 4.985 1.00 54.62 190 ILE A O 1
ATOM 1512 N N . ALA A 1 191 ? -5.255 18.080 4.937 1.00 44.66 191 ALA A N 1
ATOM 1513 C CA . ALA A 1 191 ? -6.265 18.152 3.890 1.00 44.66 191 ALA A CA 1
ATOM 1514 C C . ALA A 1 191 ? -7.496 18.817 4.524 1.00 44.66 191 ALA A C 1
ATOM 1516 O O . ALA A 1 191 ? -8.327 18.163 5.147 1.00 44.66 191 ALA A O 1
ATOM 1517 N N . GLY A 1 192 ? -7.501 20.150 4.497 1.00 45.69 192 GLY A N 1
ATOM 1518 C CA . GLY A 1 192 ? -8.421 20.982 5.265 1.00 45.69 192 GLY A CA 1
ATOM 1519 C C . GLY A 1 192 ? -7.863 22.322 5.753 1.00 45.69 192 GLY A C 1
ATOM 1520 O O . GLY A 1 192 ? -8.664 23.158 6.154 1.00 45.69 192 GLY A O 1
ATOM 1521 N N . SER A 1 193 ? -6.553 22.602 5.686 1.00 42.91 193 SER A N 1
ATOM 1522 C CA . SER A 1 193 ? -6.056 23.948 6.002 1.00 42.91 193 SER A CA 1
ATOM 1523 C C . SER A 1 193 ? -4.940 24.440 5.072 1.00 42.91 193 SER A C 1
ATOM 1525 O O . SER A 1 193 ? -3.915 23.803 4.848 1.00 42.91 193 SER A O 1
ATOM 1527 N N . SER A 1 194 ? -5.154 25.660 4.570 1.00 52.03 194 SER A N 1
ATOM 1528 C CA . SER A 1 194 ? -4.120 26.695 4.423 1.00 52.03 194 SER A CA 1
ATOM 1529 C C . SER A 1 194 ? -3.527 27.055 3.050 1.00 52.03 194 SER A C 1
ATOM 1531 O O . SER A 1 194 ? -2.812 28.051 2.992 1.00 52.03 194 SER A O 1
ATOM 1533 N N . TRP A 1 195 ? -3.858 26.424 1.919 1.00 42.47 195 TRP A N 1
ATOM 1534 C CA . TRP A 1 195 ? -3.534 27.067 0.621 1.00 42.47 195 TRP A CA 1
ATOM 1535 C C . TRP A 1 195 ? -4.512 26.730 -0.498 1.00 42.47 195 TRP A C 1
ATOM 1537 O O . TRP A 1 195 ? -5.110 27.632 -1.070 1.00 42.47 195 TRP A O 1
ATOM 1547 N N . PHE A 1 196 ? -4.772 25.446 -0.744 1.00 42.09 196 PHE A N 1
ATOM 1548 C CA . PHE A 1 196 ? -5.632 25.024 -1.855 1.00 42.09 196 PHE A CA 1
ATOM 1549 C C . PHE A 1 196 ? -7.102 25.441 -1.676 1.00 42.09 196 PHE A C 1
ATOM 1551 O O . PHE A 1 196 ? -7.704 25.972 -2.598 1.00 42.09 196 PHE A O 1
ATOM 1558 N N . VAL A 1 197 ? -7.666 25.315 -0.467 1.00 53.16 197 VAL A N 1
ATOM 1559 C CA . VAL A 1 197 ? -9.032 25.798 -0.165 1.00 53.16 197 VAL A CA 1
ATOM 1560 C C . VAL A 1 197 ? -9.116 27.328 -0.218 1.00 53.16 197 VAL A C 1
ATOM 1562 O O . VAL A 1 197 ? -10.129 27.875 -0.639 1.00 53.16 197 VAL A O 1
ATOM 1565 N N . ARG A 1 198 ? -8.040 28.034 0.161 1.00 50.66 198 ARG A N 1
ATOM 1566 C CA . ARG A 1 198 ? -7.957 29.497 0.032 1.00 50.66 198 ARG A CA 1
ATOM 1567 C C . ARG A 1 198 ? -7.914 29.899 -1.446 1.00 50.66 198 ARG A C 1
ATOM 1569 O O . ARG A 1 198 ? -8.630 30.809 -1.829 1.00 50.66 198 ARG A O 1
ATOM 1576 N N . GLN A 1 199 ? -7.169 29.168 -2.276 1.00 54.94 199 GLN A N 1
ATOM 1577 C CA . GLN A 1 199 ? -7.135 29.344 -3.731 1.00 54.94 199 GLN A CA 1
ATOM 1578 C C . GLN A 1 199 ? -8.479 29.022 -4.394 1.00 54.94 199 GLN A C 1
ATOM 1580 O O . GLN A 1 199 ? -8.923 29.790 -5.236 1.00 54.94 199 GLN A O 1
ATOM 1585 N N . LEU A 1 200 ? -9.172 27.958 -3.976 1.00 53.12 200 LEU A N 1
ATOM 1586 C CA . LEU A 1 200 ? -10.513 27.632 -4.474 1.00 53.12 200 LEU A CA 1
ATOM 1587 C C . LEU A 1 200 ? -11.551 28.686 -4.074 1.00 53.12 200 LEU A C 1
ATOM 1589 O O . LEU A 1 200 ? -12.352 29.081 -4.912 1.00 53.12 200 LEU A O 1
ATOM 1593 N N . LYS A 1 201 ? -11.509 29.199 -2.835 1.00 54.09 201 LYS A N 1
ATOM 1594 C CA . LYS A 1 201 ? -12.365 30.321 -2.413 1.00 54.09 201 LYS A CA 1
ATOM 1595 C C . LYS A 1 201 ? -12.055 31.600 -3.194 1.00 54.09 201 LYS A C 1
ATOM 1597 O O . LYS A 1 201 ? -12.984 32.266 -3.629 1.00 54.09 201 LYS A O 1
ATOM 1602 N N . ILE A 1 202 ? -10.777 31.925 -3.411 1.00 60.44 202 ILE A N 1
ATOM 1603 C CA . ILE A 1 202 ? -10.368 33.083 -4.225 1.00 60.44 202 ILE A CA 1
ATOM 1604 C C . ILE A 1 202 ? -10.853 32.925 -5.672 1.00 60.44 202 ILE A C 1
ATOM 1606 O O . ILE A 1 202 ? -11.378 33.879 -6.234 1.00 60.44 202 ILE A O 1
ATOM 1610 N N . ARG A 1 203 ? -10.734 31.728 -6.262 1.00 55.28 203 ARG A N 1
ATOM 1611 C CA . ARG A 1 203 ? -11.239 31.443 -7.613 1.00 55.28 203 ARG A CA 1
ATOM 1612 C C . ARG A 1 203 ? -12.754 31.573 -7.703 1.00 55.28 203 ARG A C 1
ATOM 1614 O O . ARG A 1 203 ? -13.222 32.274 -8.585 1.00 55.28 203 ARG A O 1
ATOM 1621 N N . ALA A 1 204 ? -13.492 30.993 -6.758 1.00 57.31 204 ALA A N 1
ATOM 1622 C CA . ALA A 1 204 ? -14.950 31.088 -6.728 1.00 57.31 204 ALA A CA 1
ATOM 1623 C C . ALA A 1 204 ? -15.430 32.544 -6.577 1.00 57.31 204 ALA A C 1
ATOM 1625 O O . ALA A 1 204 ? -16.338 32.968 -7.281 1.00 57.31 204 ALA A O 1
ATOM 1626 N N . VAL A 1 205 ? -14.785 33.342 -5.717 1.00 65.69 205 VAL A N 1
ATOM 1627 C CA . VAL A 1 205 ? -15.103 34.776 -5.570 1.00 65.69 205 VAL A CA 1
ATOM 1628 C C . VAL A 1 205 ? -14.765 35.556 -6.844 1.00 65.69 205 VAL A C 1
ATOM 1630 O O . VAL A 1 205 ? -15.519 36.447 -7.228 1.00 65.69 205 VAL A O 1
ATOM 1633 N N . LYS A 1 206 ? -13.668 35.213 -7.528 1.00 61.84 206 LYS A N 1
ATOM 1634 C CA . LYS A 1 206 ? -13.273 35.862 -8.783 1.00 61.84 206 LYS A CA 1
ATOM 1635 C C . LYS A 1 206 ? -14.226 35.523 -9.935 1.00 61.84 206 LYS A C 1
ATOM 1637 O O . LYS A 1 206 ? -14.620 36.426 -10.660 1.00 61.84 206 LYS A O 1
ATOM 1642 N N . GLU A 1 207 ? -14.652 34.268 -10.055 1.00 63.81 207 GLU A N 1
ATOM 1643 C CA . GLU A 1 207 ? -15.635 33.832 -11.057 1.00 63.81 207 GLU A CA 1
ATOM 1644 C C . GLU A 1 207 ? -17.008 34.475 -10.823 1.00 63.81 207 GLU A C 1
ATOM 1646 O O . GLU A 1 207 ? -17.634 34.949 -11.768 1.00 63.81 207 GLU A O 1
ATOM 1651 N N . VAL A 1 208 ? -17.447 34.584 -9.564 1.00 66.75 208 VAL A N 1
ATOM 1652 C CA . VAL A 1 208 ? -18.688 35.291 -9.208 1.00 66.75 208 VAL A CA 1
ATOM 1653 C C . VAL A 1 208 ? -18.576 36.796 -9.482 1.00 66.75 208 VAL A C 1
ATOM 1655 O O . VAL A 1 208 ? -19.512 37.387 -10.013 1.00 66.75 208 VAL A O 1
ATOM 1658 N N . GLY A 1 209 ? -17.434 37.425 -9.190 1.00 59.00 209 GLY A N 1
ATOM 1659 C CA . GLY A 1 209 ? -17.193 38.839 -9.499 1.00 59.00 209 GLY A CA 1
ATOM 1660 C C . GLY A 1 209 ? -17.152 39.134 -11.003 1.00 59.00 209 GLY A C 1
ATOM 1661 O O . GLY A 1 209 ? -17.726 40.124 -11.452 1.00 59.00 209 GLY A O 1
ATOM 1662 N N . GLU A 1 210 ? -16.536 38.255 -11.797 1.00 63.16 210 GLU A N 1
ATOM 1663 C CA . GLU A 1 210 ? -16.543 38.345 -13.263 1.00 63.16 210 GLU A CA 1
ATOM 1664 C C . GLU A 1 210 ? -17.944 38.105 -13.846 1.00 63.16 210 GLU A C 1
ATOM 1666 O O . GLU A 1 210 ? -18.317 38.757 -14.821 1.00 63.16 210 GLU A O 1
ATOM 1671 N N . PHE A 1 211 ? -18.745 37.226 -13.237 1.00 58.03 211 PHE A N 1
ATOM 1672 C CA . PHE A 1 211 ? -20.136 36.997 -13.626 1.00 58.03 211 PHE A CA 1
ATOM 1673 C C . PHE A 1 211 ? -21.028 38.209 -13.311 1.00 58.03 211 PHE A C 1
ATOM 1675 O O . PHE A 1 211 ? -21.753 38.679 -14.185 1.00 58.03 211 PHE A O 1
ATOM 1682 N N . ILE A 1 212 ? -20.912 38.791 -12.111 1.00 58.34 212 ILE A N 1
ATOM 1683 C CA . ILE A 1 212 ? -21.640 40.014 -11.730 1.00 58.34 212 ILE A CA 1
ATOM 1684 C C . ILE A 1 212 ? -21.230 41.199 -12.618 1.00 58.34 212 ILE A C 1
ATOM 1686 O O . ILE A 1 212 ? -22.091 41.943 -13.086 1.00 58.34 212 ILE A O 1
ATOM 1690 N N . GLY A 1 213 ? -19.936 41.346 -12.922 1.00 57.91 213 GLY A N 1
ATOM 1691 C CA . GLY A 1 213 ? -19.425 42.408 -13.795 1.00 57.91 213 GLY A CA 1
ATOM 1692 C C . GLY A 1 213 ? -19.853 42.298 -15.264 1.00 57.91 213 GLY A C 1
ATOM 1693 O O . GLY A 1 213 ? -19.781 43.292 -15.982 1.00 57.91 213 GLY A O 1
ATOM 1694 N N . ARG A 1 214 ? -20.303 41.118 -15.715 1.00 58.84 214 ARG A N 1
ATOM 1695 C CA . ARG A 1 214 ? -20.906 40.922 -17.047 1.00 58.84 214 ARG A CA 1
ATOM 1696 C C . ARG A 1 214 ? -22.415 41.173 -17.072 1.00 58.84 214 ARG A C 1
ATOM 1698 O O . ARG A 1 214 ? -22.945 41.427 -18.146 1.00 58.84 214 ARG A O 1
ATOM 1705 N N . ILE A 1 215 ? -23.095 41.083 -15.927 1.00 58.06 215 ILE A N 1
ATOM 1706 C CA . ILE A 1 215 ? -24.559 41.214 -15.828 1.00 58.06 215 ILE A CA 1
ATOM 1707 C C . ILE A 1 215 ? -24.981 42.642 -15.465 1.00 58.06 215 ILE A C 1
ATOM 1709 O O . ILE A 1 215 ? -26.034 43.093 -15.907 1.00 58.06 215 ILE A O 1
ATOM 1713 N N . LEU A 1 216 ? -24.174 43.374 -14.691 1.00 48.50 216 LEU A N 1
ATOM 1714 C CA . LEU A 1 216 ? -24.478 44.759 -14.337 1.00 48.50 216 LEU A CA 1
ATOM 1715 C C . LEU A 1 216 ? -23.931 45.723 -15.406 1.00 48.50 216 LEU A C 1
ATOM 1717 O O . LEU A 1 216 ? -22.710 45.801 -15.575 1.00 48.50 216 LEU A O 1
ATOM 1721 N N . PRO A 1 217 ? -24.785 46.486 -16.120 1.00 50.12 217 PRO A N 1
ATOM 1722 C CA . PRO A 1 217 ? -24.306 47.533 -17.011 1.00 50.12 217 PRO A CA 1
ATOM 1723 C C . PRO A 1 217 ? -23.549 48.576 -16.185 1.00 50.12 217 PRO A C 1
ATOM 1725 O O . PRO A 1 217 ? -24.045 49.063 -15.167 1.00 50.12 217 PRO A O 1
ATOM 1728 N N . LYS A 1 218 ? -22.330 48.919 -16.614 1.00 54.38 218 LYS A N 1
ATOM 1729 C CA . LYS A 1 218 ? -21.564 50.025 -16.029 1.00 54.38 218 LYS A CA 1
ATOM 1730 C C . LYS A 1 218 ? -22.298 51.332 -16.332 1.00 54.38 218 LYS A C 1
ATOM 1732 O O . LYS A 1 218 ? -22.116 51.915 -17.397 1.00 54.38 218 LYS A O 1
ATOM 1737 N N . GLY A 1 219 ? -23.158 51.748 -15.408 1.00 44.34 219 GLY A N 1
ATOM 1738 C CA . GLY A 1 219 ? -23.816 53.046 -15.434 1.00 44.34 219 GLY A CA 1
ATOM 1739 C C . GLY A 1 219 ? -22.777 54.160 -15.360 1.00 44.34 219 GLY A C 1
ATOM 1740 O O . GLY A 1 219 ? -21.979 54.212 -14.427 1.00 44.34 219 GLY A O 1
ATOM 1741 N N . ARG A 1 220 ? -22.788 55.015 -16.382 1.00 43.72 220 ARG A N 1
ATOM 1742 C CA . ARG A 1 220 ? -22.150 56.332 -16.403 1.00 43.72 220 ARG A CA 1
ATOM 1743 C C . ARG A 1 220 ? -22.917 57.223 -15.421 1.00 43.72 220 ARG A C 1
ATOM 1745 O O . ARG A 1 220 ? -24.111 57.427 -15.626 1.00 43.72 220 ARG A O 1
ATOM 1752 N N . PHE A 1 221 ? -22.232 57.735 -14.409 1.00 39.47 221 PHE A N 1
ATOM 1753 C CA . PHE A 1 221 ? -22.560 58.993 -13.747 1.00 39.47 221 PHE A CA 1
ATOM 1754 C C . PHE A 1 221 ? -21.307 59.858 -13.807 1.00 39.47 221 PHE A C 1
ATOM 1756 O O . PHE A 1 221 ? -20.211 59.283 -13.599 1.00 39.47 221 PHE A O 1
#

Organism: Crassostrea virginica (NCBI:txid6565)

Radius of gyration: 29.39 Å; Cα contacts (8 Å, |Δi|>4): 359; chains: 1; bounding box: 67×74×73 Å

Nearest PDB structures (foldseek):
  4bts-assembly1_BL  TM=4.576E-01  e=1.951E-02  Tetrahymena thermophila
  8x70-assembly4_D  TM=4.566E-01  e=3.742E-02  Homo sapiens
  8g4s-assembly1_X  TM=4.408E-01  e=7.178E-02  Giardia duodenalis assemblage A
  7qiz-assembly1_CA  TM=3.406E-01  e=2.953E-02  Solanum lycopersicum
  5t2a-assembly1_AS  TM=3.983E-01  e=6.377E-02  Leishmania donovani

pLDDT: mean 77.24, std 14.51, range [39.47, 92.94]

Foldseek 3Di:
DDQQQPDDDPCPQWDHALSDIDGPVFWDAACSHDIDGPCWDHQRRDTDRPVFWDHDPSHDIDGDPPCPDVVPQAAAQVLLDPDPVVVLVCVVVCVQPLQAQDKWKWFFPDFWDDDPQWTWTWTATPVPRAIAIEIERHDHPVSRDGGIWIKGHNDDPPDRYDYDGSNIHIHHDDPVVVVSSVVVNVVRPRPPDDDVVVV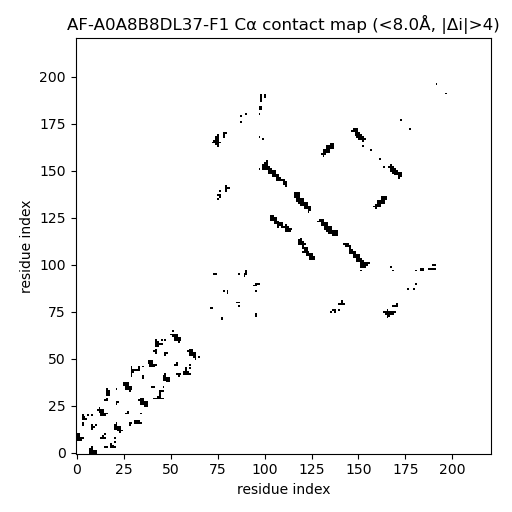VVVVVVVVVVVVVVVVDPPDDD

Sequence (221 aa):
MTCCGSELVDGVTTGCCAAKPYNTSTHTCCRNDKSIHLNQSCCGSRGYDKRTHQCRNGYQVVTKPNPIKNNARPGICRACIRDMSDIREQIRMETLSVCKKYKFKVYTNRVPIRSGQFWIMHGKLAENKRNVRLIVPCKCSQLNKTGEYVLLTDIDVKRSTIRLGDSDLFLQHNQRLETIISRKRKKCKIAGSSWFVRQLKIRAVKEVGEFIGRILPKGRF